Protein 6JNY (pdb70)

Sequence (280 aa):
NLTKEQHEWLNGWLELWGAWVYSGRLEKRMSSVIAKFMESRPMCNDDDGMLISQVVDSVMYIDKKAFGILLSYYAHGSSKHAIASYYHRVARPRKMLCRGGGRIQKPSLATCRREVDEILNASLFMIYPVLDSAFKNRKRVENLTKEQHEWLNGWLELWGAWVYSGRLEKRMSSVIAKFMESRPMCNDDDGMLISQVVDSVMYIDKKAFGILLSYYAHGSSKHAIASYYHRVARPRKMGGRIQKPSLATCRREVDEILNASLFMIYPVLDSAFKNRKRVE

Organism: NCBI:txid1225789

B-factor: mean 23.84, std 7.37, range [11.06, 55.27]

Radius of gyration: 23.24 Å; Cα contacts (8 Å, |Δi|>4): 296; chains: 2; bounding box: 53×50×71 Å

Nearest PDB structures (foldseek):
  6jny-assembly1_A  TM=1.007E+00  e=2.893E-22  Enterobacteria phage SfI
  6p1b-assembly2_B  TM=9.980E-01  e=3.147E-21  Escherichia phage 21
  6jny-assembly2_B  TM=1.004E+00  e=2.146E-20  Enterobacteria phage SfI
  6p1a-assembly2_C  TM=9.805E-01  e=5.459E-20  Escherichia phage 21
  6jnx-assembly1_Q  TM=9.569E-01  e=1.611E-16  Enterobacteria phage SfI

InterPro domains:
  IPR010534 Bacteriophage 933W, GpQ [PF06530] (15-103)

Solvent-accessible surface area: 17164 Å² total; per-residue (Å²): 142,27,78,170,137,55,78,101,88,0,28,28,59,0,94,55,0,0,4,2,1,104,49,47,130,22,103,122,117,50,4,25,26,2,17,142,52,59,46,131,149,107,74,11,92,76,94,17,0,63,24,0,0,104,10,0,34,64,18,0,118,116,60,100,118,6,0,24,14,0,0,28,63,8,0,95,51,25,60,81,116,54,16,0,52,138,24,68,180,78,14,193,79,75,155,68,152,52,247,89,39,54,160,109,100,118,4,60,62,72,36,0,99,126,29,0,65,84,34,9,54,51,2,6,106,67,0,44,72,54,0,31,61,19,30,127,73,70,174,174,92,162,147,34,76,166,137,55,70,109,89,0,34,27,57,0,89,56,0,0,3,2,1,88,63,53,128,18,88,112,210,64,4,92,14,3,12,74,37,53,91,87,149,106,79,12,93,56,93,17,0,76,23,0,0,87,0,0,33,57,18,1,126,114,62,86,113,6,0,27,14,0,1,31,55,7,0,98,49,25,63,88,119,52,11,0,59,88,21,65,130,37,12,185,75,74,186,93,122,68,135,117,76,109,1,58,60,72,32,0,98,122,30,0,68,88,32,9,68,49,1,4,99,70,0,40,72,54,0,34,59,15,35,133,68,64,174,181,98,156

Secondary structure (DSSP, 8-state):
---HHHHHHHHHHHHHHHHHHHTT-S-GGG-HHHHHHHH------HHHHHHHHHHHHHHHTT-HHHHHHHHIIIII---HHHHHHHHHHTPPPEEEEETTEEEEEPPPHHHHHHHHHHHHHHHHHHHHHHHHHHHHHHHHH-/---HHHHHHHHHHHHHHHHHHHTT-S-GGG-HHHHHHHH------HHHHHHHHHHHHHHHTT-HHHHHHHHIIIII---HHHHHHHHHHHPPPEE----EEPPPHHHHHHHHHHHHHHHHHHHHHHHHHHHHHHHHH-

Structure (mmCIF, N/CA/C/O backbone):
data_6JNY
#
_entry.id   6JNY
#
_cell.length_a   32.902
_cell.length_b   77.827
_cell.length_c   68.692
_cell.angle_alpha   90.000
_cell.angle_beta   98.590
_cell.angle_gamma   90.000
#
_symmetry.space_group_name_H-M   'P 1 21 1'
#
loop_
_entity.id
_entity.type
_entity.pdbx_description
1 polymer 'Antiterminator Q protein'
2 water water
#
loop_
_atom_site.group_PDB
_atom_site.id
_atom_site.type_symbol
_atom_site.label_atom_id
_atom_site.label_alt_id
_atom_site.label_comp_id
_atom_site.label_asym_id
_atom_site.label_entity_id
_atom_site.label_seq_id
_atom_site.pdbx_PDB_ins_code
_atom_site.Cartn_x
_atom_site.Cartn_y
_atom_site.Cartn_z
_atom_site.occupancy
_atom_site.B_iso_or_equiv
_atom_site.auth_seq_id
_atom_site.auth_comp_id
_atom_site.auth_asym_id
_atom_site.auth_atom_id
_atom_site.pdbx_PDB_model_num
ATOM 1 N N . ASN A 1 7 ? 3.387 -1.877 42.820 1.00 31.65 7 ASN A N 1
ATOM 2 C CA . ASN A 1 7 ? 4.101 -2.966 42.161 1.00 32.74 7 ASN A CA 1
ATOM 3 C C . ASN A 1 7 ? 3.181 -4.143 41.848 1.00 31.70 7 ASN A C 1
ATOM 4 O O . ASN A 1 7 ? 2.311 -4.500 42.636 1.00 28.67 7 ASN A O 1
ATOM 9 N N . LEU A 1 8 ? 3.367 -4.738 40.677 1.00 27.89 8 LEU A N 1
ATOM 10 C CA . LEU A 1 8 ? 2.646 -5.950 40.344 1.00 24.51 8 LEU A CA 1
ATOM 11 C C . LEU A 1 8 ? 3.237 -7.133 41.100 1.00 24.96 8 LEU A C 1
ATOM 12 O O . LEU A 1 8 ? 4.395 -7.113 41.525 1.00 28.39 8 LEU A O 1
ATOM 17 N N . THR A 1 9 ? 2.432 -8.182 41.245 1.00 24.22 9 THR A N 1
ATOM 18 C CA . THR A 1 9 ? 2.981 -9.424 41.766 1.00 28.54 9 THR A CA 1
ATOM 19 C C . THR A 1 9 ? 3.958 -10.013 40.758 1.00 23.79 9 THR A C 1
ATOM 20 O O . THR A 1 9 ? 3.987 -9.632 39.582 1.00 24.00 9 THR A O 1
ATOM 24 N N . LYS A 1 10 ? 4.767 -10.958 41.228 1.00 24.89 10 LYS A N 1
ATOM 25 C CA . LYS A 1 10 ? 5.774 -11.547 40.351 1.00 25.76 10 LYS A CA 1
ATOM 26 C C . LYS A 1 10 ? 5.111 -12.232 39.161 1.00 26.60 10 LYS A C 1
ATOM 27 O O . LYS A 1 10 ? 5.566 -12.092 38.020 1.00 23.40 10 LYS A O 1
ATOM 33 N N . GLU A 1 11 ? 4.000 -12.929 39.395 1.00 24.72 11 GLU A N 1
ATOM 34 C CA . GLU A 1 11 ? 3.315 -13.625 38.312 1.00 26.08 11 GLU A CA 1
ATOM 35 C C . GLU A 1 11 ? 2.652 -12.646 37.349 1.00 22.89 11 GLU A C 1
ATOM 36 O O . GLU A 1 11 ? 2.684 -12.853 36.126 1.00 22.00 11 GLU A O 1
ATOM 42 N N . GLN A 1 12 ? 2.026 -11.590 37.878 1.00 21.79 12 GLN A N 1
ATOM 43 C CA . GLN A 1 12 ? 1.452 -10.563 37.016 1.00 18.47 12 GLN A CA 1
ATOM 44 C C . GLN A 1 12 ? 2.528 -9.922 36.151 1.00 17.38 12 GLN A C 1
ATOM 45 O O . GLN A 1 12 ? 2.308 -9.668 34.961 1.00 17.24 12 GLN A O 1
ATOM 51 N N . HIS A 1 13 ? 3.696 -9.655 36.730 1.00 17.87 13 HIS A N 1
ATOM 52 C CA . HIS A 1 13 ? 4.793 -9.085 35.956 1.00 18.27 13 HIS A CA 1
ATOM 53 C C . HIS A 1 13 ? 5.247 -10.035 34.859 1.00 19.21 13 HIS A C 1
ATOM 54 O O . HIS A 1 13 ? 5.451 -9.616 33.717 1.00 18.77 13 HIS A O 1
ATOM 61 N N . GLU A 1 14 ? 5.420 -11.321 35.178 1.00 19.10 14 GLU A N 1
ATOM 62 C CA . GLU A 1 14 ? 5.862 -12.261 34.148 1.00 19.31 14 GLU A CA 1
ATOM 63 C C . GLU A 1 14 ? 4.870 -12.308 32.990 1.00 17.63 14 GLU A C 1
ATOM 64 O O . GLU A 1 14 ? 5.264 -12.316 31.816 1.00 19.23 14 GLU A O 1
ATOM 70 N N . TRP A 1 15 ? 3.577 -12.322 33.305 1.00 15.81 15 TRP A N 1
ATOM 71 C CA . TRP A 1 15 ? 2.531 -12.362 32.295 1.00 15.80 15 TRP A CA 1
ATOM 72 C C . TRP A 1 15 ? 2.561 -11.111 31.433 1.00 16.13 15 TRP A C 1
ATOM 73 O O . TRP A 1 15 ? 2.591 -11.191 30.198 1.00 15.54 15 TRP A O 1
ATOM 84 N N . LEU A 1 16 ? 2.566 -9.937 32.068 1.00 15.31 16 LEU A N 1
ATOM 85 C CA . LEU A 1 16 ? 2.502 -8.698 31.300 1.00 14.72 16 LEU A CA 1
ATOM 86 C C . LEU A 1 16 ? 3.790 -8.456 30.529 1.00 15.10 16 LEU A C 1
ATOM 87 O O . LEU A 1 16 ? 3.751 -8.042 29.366 1.00 14.56 16 LEU A O 1
ATOM 92 N N . ASN A 1 17 ? 4.941 -8.698 31.157 1.00 13.96 17 ASN A N 1
ATOM 93 C CA . ASN A 1 17 ? 6.209 -8.535 30.455 1.00 14.54 17 ASN A CA 1
ATOM 94 C C . ASN A 1 17 ? 6.259 -9.423 29.224 1.00 16.39 17 ASN A C 1
ATOM 95 O O . ASN A 1 17 ? 6.756 -9.003 28.169 1.00 14.76 17 ASN A O 1
ATOM 100 N N . GLY A 1 18 ? 5.746 -10.647 29.329 1.00 16.08 18 GLY A N 1
ATOM 101 C CA . GLY A 1 18 ? 5.727 -11.528 28.175 1.00 17.05 18 GLY A CA 1
ATOM 102 C C . GLY A 1 18 ? 4.911 -10.947 27.037 1.00 16.15 18 GLY A C 1
ATOM 103 O O . GLY A 1 18 ? 5.351 -10.929 25.883 1.00 16.58 18 GLY A O 1
ATOM 104 N N . TRP A 1 19 ? 3.707 -10.455 27.346 1.00 14.31 19 TRP A N 1
ATOM 105 C CA . TRP A 1 19 ? 2.867 -9.849 26.313 1.00 14.54 19 TRP A CA 1
ATOM 106 C C . TRP A 1 19 ? 3.531 -8.618 25.719 1.00 14.61 19 TRP A C 1
ATOM 107 O O . TRP A 1 19 ? 3.469 -8.400 24.502 1.00 14.92 19 TRP A O 1
ATOM 118 N N . LEU A 1 20 ? 4.168 -7.797 26.555 1.00 13.62 20 LEU A N 1
ATOM 119 C CA . LEU A 1 20 ? 4.794 -6.584 26.039 1.00 12.38 20 LEU A CA 1
ATOM 120 C C . LEU A 1 20 ? 6.020 -6.889 25.184 1.00 13.69 20 LEU A C 1
ATOM 121 O O . LEU A 1 20 ? 6.313 -6.139 24.252 1.00 14.74 20 LEU A O 1
ATOM 126 N N . GLU A 1 21 ? 6.726 -7.986 25.465 1.00 14.17 21 GLU A N 1
ATOM 127 C CA . GLU A 1 21 ? 7.807 -8.411 24.571 1.00 14.74 21 GLU A CA 1
ATOM 128 C C . GLU A 1 21 ? 7.259 -8.824 23.204 1.00 14.30 21 GLU A C 1
ATOM 129 O O . GLU A 1 21 ? 7.840 -8.470 22.159 1.00 15.83 21 GLU A O 1
ATOM 135 N N . LEU A 1 22 ? 6.168 -9.587 23.180 1.00 13.92 22 LEU A N 1
ATOM 136 C CA . LEU A 1 22 ? 5.569 -9.992 21.911 1.00 15.24 22 LEU A CA 1
ATOM 137 C C . LEU A 1 22 ? 5.041 -8.786 21.158 1.00 17.20 22 LEU A C 1
ATOM 138 O O . LEU A 1 22 ? 5.233 -8.667 19.938 1.00 18.74 22 LEU A O 1
ATOM 143 N N . TRP A 1 23 ? 4.379 -7.874 21.871 1.00 16.20 23 TRP A N 1
ATOM 144 C CA . TRP A 1 23 ? 3.832 -6.673 21.254 1.00 16.33 23 TRP A CA 1
ATOM 145 C C . TRP A 1 23 ? 4.949 -5.768 20.762 1.00 16.70 23 TRP A C 1
ATOM 146 O O . TRP A 1 23 ? 4.854 -5.175 19.677 1.00 16.04 23 TRP A O 1
ATOM 157 N N . GLY A 1 24 ? 6.026 -5.654 21.543 1.00 16.69 24 GLY A N 1
ATOM 158 C CA . GLY A 1 24 ? 7.100 -4.774 21.149 1.00 14.95 24 GLY A CA 1
ATOM 159 C C . GLY A 1 24 ? 7.746 -5.228 19.856 1.00 15.75 24 GLY A C 1
ATOM 160 O O . GLY A 1 24 ? 8.059 -4.411 18.989 1.00 18.59 24 GLY A O 1
ATOM 161 N N . ALA A 1 25 ? 7.910 -6.540 19.692 1.00 16.71 25 ALA A N 1
ATOM 162 C CA . ALA A 1 25 ? 8.486 -7.055 18.450 1.00 17.90 25 ALA A CA 1
ATOM 163 C C . ALA A 1 25 ? 7.533 -6.834 17.281 1.00 18.52 25 ALA A C 1
ATOM 164 O O . ALA A 1 25 ? 7.964 -6.517 16.159 1.00 19.86 25 ALA A O 1
ATOM 166 N N . TRP A 1 26 ? 6.234 -6.976 17.530 1.00 18.10 26 TRP A N 1
AT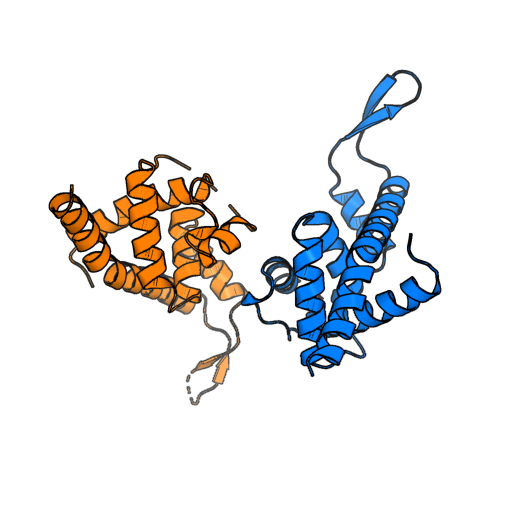OM 167 C CA . TRP A 1 26 ? 5.230 -6.722 16.499 1.00 18.09 26 TRP A CA 1
ATOM 168 C C . TRP A 1 26 ? 5.245 -5.256 16.076 1.00 19.63 26 TRP A C 1
ATOM 169 O O . TRP A 1 26 ? 5.232 -4.942 14.879 1.00 19.80 26 TRP A O 1
ATOM 180 N N . VAL A 1 27 ? 5.289 -4.338 17.046 1.00 17.19 27 VAL A N 1
ATOM 181 C CA . VAL A 1 27 ? 5.385 -2.914 16.724 1.00 17.41 27 VAL A CA 1
ATOM 182 C C . VAL A 1 27 ? 6.654 -2.624 15.930 1.00 19.12 27 VAL A C 1
ATOM 183 O O . VAL A 1 27 ? 6.629 -1.908 14.916 1.00 20.23 27 VAL A O 1
ATOM 187 N N . TYR A 1 28 ? 7.789 -3.163 16.387 1.00 18.40 28 TYR A N 1
ATOM 188 C CA . TYR A 1 28 ? 9.073 -2.859 15.760 1.00 19.59 28 TYR A CA 1
ATOM 189 C C . TYR A 1 28 ? 9.116 -3.332 14.314 1.00 23.39 28 TYR 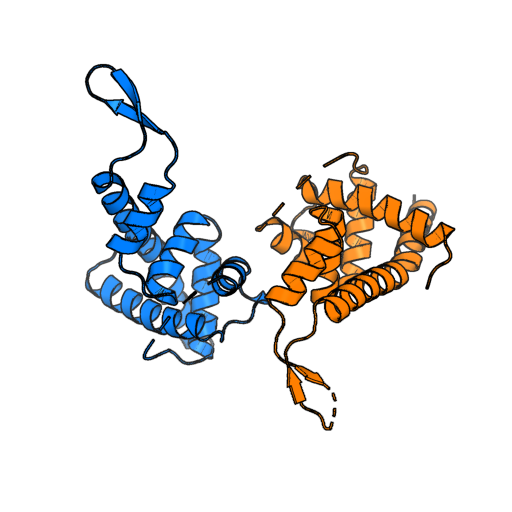A C 1
ATOM 190 O O . TYR A 1 28 ? 9.875 -2.785 13.505 1.00 23.69 28 TYR A O 1
ATOM 199 N N . SER A 1 29 ? 8.324 -4.345 13.982 1.00 18.82 29 SER A N 1
ATOM 200 C CA . SER A 1 29 ? 8.240 -4.837 12.612 1.00 20.22 29 SER A CA 1
ATOM 201 C C . SER A 1 29 ? 7.410 -3.936 11.715 1.00 26.49 29 SER A C 1
ATOM 202 O O . SER A 1 29 ? 7.328 -4.201 10.506 1.00 25.41 29 SER A O 1
ATOM 205 N N . GLY A 1 30 ? 6.792 -2.896 12.265 1.00 23.13 30 GLY A N 1
ATOM 206 C CA . GLY A 1 30 ? 6.072 -1.914 11.485 1.00 22.51 30 GLY A CA 1
ATOM 207 C C . GLY A 1 30 ? 4.617 -2.220 11.241 1.00 23.19 30 GLY A C 1
ATOM 208 O O . GLY A 1 30 ? 3.995 -1.559 10.399 1.00 24.70 30 GLY A O 1
ATOM 209 N N . ARG A 1 31 ? 4.036 -3.171 11.969 1.00 21.79 31 ARG A N 1
ATOM 210 C CA . ARG A 1 31 ? 2.683 -3.626 11.670 1.00 22.22 31 ARG A CA 1
ATOM 211 C C . ARG A 1 31 ? 1.573 -2.759 12.264 1.00 26.36 31 ARG A C 1
ATOM 212 O O . ARG A 1 31 ? 0.402 -2.988 11.938 1.00 26.27 31 ARG A O 1
ATOM 220 N N . LEU A 1 32 ? 1.885 -1.775 13.110 1.00 22.55 32 LEU A N 1
ATOM 221 C CA . LEU A 1 32 ? 0.844 -0.919 13.672 1.00 24.29 32 LEU A CA 1
ATOM 222 C C . LEU A 1 32 ? 0.558 0.245 12.730 1.00 23.34 32 LEU A C 1
ATOM 223 O O . LEU A 1 32 ? 1.476 0.963 12.325 1.00 27.67 32 LEU A O 1
ATOM 228 N N . GLU A 1 33 ? -0.719 0.429 12.400 1.00 28.04 33 GLU A N 1
ATOM 229 C CA . GLU A 1 33 ? -1.120 1.550 11.559 1.00 33.83 33 GLU A CA 1
ATOM 230 C C . GLU A 1 33 ? -0.829 2.875 12.255 1.00 32.36 33 GLU A C 1
ATOM 231 O O . GLU A 1 33 ? -0.974 3.003 13.475 1.00 26.79 33 GLU A O 1
ATOM 237 N N . LYS A 1 34 ? -0.399 3.865 11.468 1.00 34.58 34 LYS A N 1
ATOM 238 C CA . LYS A 1 34 ? -0.027 5.157 12.036 1.00 32.00 34 LYS A CA 1
ATOM 239 C C . LYS A 1 34 ? -1.189 5.795 12.789 1.00 31.60 34 LYS A C 1
ATOM 240 O O . LYS A 1 34 ? -0.995 6.399 13.852 1.00 30.60 34 LYS A O 1
ATOM 246 N N . ARG A 1 35 ? -2.410 5.653 12.267 1.00 34.07 35 ARG A N 1
ATOM 247 C CA . ARG A 1 35 ? -3.572 6.294 12.871 1.00 34.37 35 ARG A CA 1
ATOM 248 C C . ARG A 1 35 ? -3.858 5.789 14.280 1.00 32.70 35 ARG A C 1
ATOM 249 O O . ARG A 1 35 ? -4.546 6.474 15.045 1.00 31.82 35 ARG A O 1
ATOM 257 N N . MET A 1 36 ? -3.338 4.616 14.645 1.00 33.19 36 MET A N 1
ATOM 258 C CA . MET A 1 36 ? -3.684 4.000 15.919 1.00 29.35 36 MET A CA 1
ATOM 259 C C . MET A 1 36 ? -2.924 4.598 17.094 1.00 28.22 36 MET A C 1
ATOM 260 O O . MET A 1 36 ? -3.331 4.396 18.245 1.00 30.63 36 MET A O 1
ATOM 265 N N . SER A 1 37 ? -1.846 5.332 16.826 1.00 25.87 37 SER A N 1
ATOM 266 C CA . SER A 1 37 ? -1.041 5.949 17.871 1.00 26.04 37 SER A CA 1
ATOM 267 C C . SER A 1 37 ? 0.023 6.847 17.253 1.00 26.08 37 SER A C 1
ATOM 268 O O . SER A 1 37 ? 0.974 6.360 16.634 1.00 23.87 37 SER A O 1
ATOM 271 N N . SER A 1 38 ? -0.126 8.165 17.414 1.00 24.51 38 SER A N 1
ATOM 272 C CA . SER A 1 38 ? 0.885 9.077 16.897 1.00 29.01 38 SER A CA 1
ATOM 273 C C . SER A 1 38 ? 2.217 8.919 17.620 1.00 25.78 38 SER A C 1
ATOM 274 O O . SER A 1 38 ? 3.275 9.068 16.998 1.00 26.70 38 SER A O 1
ATOM 277 N N . VAL A 1 39 ? 2.196 8.613 18.920 1.00 25.75 39 VAL A N 1
ATOM 278 C CA . VAL A 1 39 ? 3.450 8.437 19.651 1.00 22.16 39 VAL A CA 1
ATOM 279 C C . VAL A 1 39 ? 4.225 7.250 19.095 1.00 21.46 39 VAL A C 1
ATOM 280 O O . VAL A 1 39 ? 5.428 7.343 18.821 1.00 23.10 39 VAL A O 1
ATOM 284 N N . ILE A 1 40 ? 3.547 6.113 18.919 1.00 20.56 40 ILE A N 1
ATOM 285 C CA . ILE A 1 40 ? 4.227 4.937 18.377 1.00 20.69 40 ILE A CA 1
ATOM 286 C C . ILE A 1 40 ? 4.703 5.196 16.954 1.00 23.11 40 ILE A C 1
ATOM 287 O O . ILE A 1 40 ? 5.831 4.841 16.592 1.00 22.77 40 ILE A O 1
ATOM 292 N N . ALA A 1 41 ? 3.861 5.833 16.133 1.00 23.26 41 ALA A N 1
ATOM 293 C CA . ALA A 1 41 ? 4.246 6.146 14.757 1.00 24.20 41 ALA A CA 1
ATOM 294 C C . ALA A 1 41 ? 5.471 7.052 14.713 1.00 25.95 41 ALA A C 1
ATOM 295 O O . ALA A 1 41 ? 6.410 6.807 13.945 1.00 26.70 41 ALA A O 1
ATOM 297 N N . LYS A 1 42 ? 5.485 8.106 15.535 1.00 24.95 42 LYS A N 1
ATOM 298 C CA . LYS A 1 42 ? 6.654 8.980 15.597 1.00 28.25 42 LYS A CA 1
ATOM 299 C C . LYS A 1 42 ? 7.884 8.224 16.077 1.00 28.61 42 LYS A C 1
ATOM 300 O O . LYS A 1 42 ? 8.992 8.440 15.571 1.00 28.52 42 LYS A O 1
ATOM 306 N N . PHE A 1 43 ? 7.713 7.343 17.068 1.00 24.40 43 PHE A N 1
ATOM 307 C CA . PHE A 1 43 ? 8.843 6.560 17.552 1.00 23.72 43 PHE A CA 1
ATOM 308 C C . PHE A 1 43 ? 9.421 5.701 16.438 1.00 24.43 43 PHE A C 1
ATOM 309 O O . PHE A 1 43 ? 10.645 5.622 16.268 1.00 24.46 43 PHE A O 1
ATOM 317 N N . MET A 1 44 ? 8.553 5.064 15.658 1.00 23.91 44 MET A N 1
ATOM 318 C CA . MET A 1 44 ? 8.999 4.149 14.616 1.00 25.90 44 MET A CA 1
ATOM 319 C C . MET A 1 44 ? 9.580 4.868 13.411 1.00 29.36 44 MET A C 1
ATOM 320 O O . MET A 1 44 ? 10.284 4.238 12.615 1.00 32.89 44 MET A O 1
ATOM 325 N N . GLU A 1 45 ? 9.297 6.160 13.251 1.00 28.75 45 GLU A N 1
ATOM 326 C CA . GLU A 1 45 ? 9.914 6.913 12.166 1.00 29.83 45 GLU A CA 1
ATOM 327 C C . GLU A 1 45 ? 11.396 7.150 12.409 1.00 36.79 45 GLU A C 1
ATOM 328 O O . GLU A 1 45 ? 12.155 7.303 11.442 1.00 33.69 45 GLU A O 1
ATOM 334 N N . SER A 1 46 ? 11.825 7.173 13.666 1.00 32.65 46 SER A N 1
ATOM 335 C CA . SER A 1 46 ? 13.239 7.298 13.989 1.00 36.35 46 SER A CA 1
ATOM 336 C C . SER A 1 46 ? 13.858 5.914 14.156 1.00 37.18 46 SER A C 1
ATOM 337 O O . SER A 1 46 ? 15.042 5.787 14.480 1.00 48.03 46 SER A O 1
ATOM 340 N N . ARG A 1 55 ? 12.891 -12.154 16.583 1.00 40.06 55 ARG A N 1
ATOM 341 C CA . ARG A 1 55 ? 12.014 -11.965 17.735 1.00 33.32 55 ARG A CA 1
ATOM 342 C C . ARG A 1 55 ? 10.607 -12.481 17.472 1.00 32.93 55 ARG A C 1
ATOM 343 O O . ARG A 1 55 ? 9.963 -12.096 16.495 1.00 28.51 55 ARG A O 1
ATOM 351 N N . PRO A 1 56 ? 10.121 -13.353 18.349 1.00 27.12 56 PRO A N 1
ATOM 352 C CA . PRO A 1 56 ? 8.739 -13.812 18.221 1.00 30.19 56 PRO A CA 1
ATOM 353 C C . PRO A 1 56 ? 7.800 -12.650 18.486 1.00 24.32 56 PRO A C 1
ATOM 354 O O . PRO A 1 56 ? 8.074 -11.780 19.319 1.00 21.84 56 PRO A O 1
ATOM 358 N N . MET A 1 57 ? 6.700 -12.628 17.744 1.00 25.23 57 MET A N 1
ATOM 359 C CA . MET A 1 57 ? 5.727 -11.556 17.859 1.00 22.20 57 MET A CA 1
ATOM 360 C C . MET A 1 57 ? 4.333 -12.142 17.976 1.00 25.16 57 MET A C 1
ATOM 361 O O . MET A 1 57 ? 4.078 -13.287 17.597 1.00 24.41 57 MET A O 1
ATOM 366 N N . CYS A 1 58 ? 3.428 -11.344 18.534 1.00 20.71 58 CYS A N 1
ATOM 367 C CA . CYS A 1 58 ? 2.040 -11.752 18.613 1.00 23.58 58 CYS A CA 1
ATOM 368 C C . CYS A 1 58 ? 1.399 -11.646 17.234 1.00 20.84 58 CYS A C 1
ATOM 369 O O . CYS A 1 58 ? 2.008 -11.151 16.282 1.00 24.04 58 CYS A O 1
ATOM 372 N N . ASN A 1 59 ? 0.160 -12.123 17.134 1.00 24.31 59 ASN A N 1
ATOM 373 C CA . ASN A 1 59 ? -0.606 -11.975 15.905 1.00 24.96 59 ASN A CA 1
ATOM 374 C C . ASN A 1 59 ? -1.143 -10.548 15.796 1.00 28.14 59 ASN A C 1
ATOM 375 O O . ASN A 1 59 ? -0.990 -9.727 16.708 1.00 24.84 59 ASN A O 1
ATOM 380 N N . ASP A 1 60 ? -1.791 -10.247 14.667 1.00 25.55 60 ASP A N 1
ATOM 381 C CA . ASP A 1 60 ? -2.205 -8.874 14.392 1.00 26.64 60 ASP A CA 1
ATOM 382 C C . ASP A 1 60 ? -3.347 -8.437 15.298 1.00 25.72 60 ASP A C 1
ATOM 383 O O . ASP A 1 60 ? -3.389 -7.281 15.731 1.00 26.94 60 ASP A O 1
ATOM 388 N N . ASP A 1 61 ? -4.295 -9.330 15.576 1.00 25.08 61 ASP A N 1
ATOM 389 C CA . ASP A 1 61 ? -5.399 -8.967 16.462 1.00 25.33 61 ASP A CA 1
ATOM 390 C C . ASP A 1 61 ? -4.876 -8.613 17.845 1.00 23.83 61 ASP A C 1
ATOM 391 O O . ASP A 1 61 ? -5.269 -7.598 18.433 1.00 25.22 61 ASP A O 1
ATOM 396 N N . ASP A 1 62 ? -3.983 -9.447 18.380 1.00 23.87 62 ASP A N 1
ATOM 397 C CA . ASP A 1 62 ? -3.395 -9.158 19.683 1.00 21.24 62 ASP A CA 1
ATOM 398 C C . ASP A 1 62 ? -2.523 -7.911 19.629 1.00 21.57 62 ASP A C 1
ATOM 399 O O . ASP A 1 62 ? -2.541 -7.101 20.561 1.00 19.32 62 ASP A O 1
ATOM 404 N N . GLY A 1 63 ? -1.754 -7.737 18.555 1.00 20.80 63 GLY A N 1
ATOM 405 C CA . GLY A 1 63 ? -0.955 -6.532 18.423 1.00 20.18 63 GLY A CA 1
ATOM 406 C C . GLY A 1 63 ? -1.795 -5.271 18.468 1.00 21.73 63 GLY A C 1
ATOM 407 O O . GLY A 1 63 ? -1.435 -4.296 19.135 1.00 18.83 63 GLY A O 1
ATOM 408 N N . MET A 1 64 ? -2.932 -5.276 17.771 1.00 21.52 64 MET A N 1
ATOM 409 C CA . MET A 1 64 ? -3.802 -4.108 17.781 1.00 23.56 64 MET A CA 1
ATOM 410 C C . MET A 1 64 ? -4.445 -3.905 19.146 1.00 19.49 64 MET A C 1
ATOM 411 O O . MET A 1 64 ? -4.533 -2.769 19.631 1.00 20.82 64 MET A O 1
ATOM 416 N N . LEU A 1 65 ? -4.903 -4.985 19.781 1.00 18.67 65 LEU A N 1
ATOM 417 C CA . LEU A 1 65 ? -5.534 -4.856 21.091 1.00 17.62 65 LEU A CA 1
ATOM 418 C C . LEU A 1 65 ? -4.549 -4.288 22.104 1.00 19.30 65 LEU A C 1
ATOM 419 O O . LEU A 1 65 ? -4.877 -3.367 22.863 1.00 19.43 65 LEU A O 1
ATOM 424 N N . ILE A 1 66 ? -3.331 -4.830 22.132 1.00 17.24 66 ILE A N 1
ATOM 425 C CA . ILE A 1 66 ? -2.346 -4.342 23.092 1.00 17.32 66 ILE A CA 1
ATOM 426 C C . ILE A 1 66 ? -1.975 -2.898 22.799 1.00 17.32 66 ILE A C 1
ATOM 427 O O . ILE A 1 66 ? -1.777 -2.098 23.718 1.00 16.37 66 ILE A O 1
ATOM 432 N N . SER A 1 67 ? -1.841 -2.548 21.518 1.00 16.47 67 SER A N 1
ATOM 433 C CA . SER A 1 67 ? -1.466 -1.184 21.160 1.00 17.06 67 SER A CA 1
ATOM 434 C C . SER A 1 67 ? -2.522 -0.189 21.618 1.00 16.53 67 SER A C 1
ATOM 435 O O . SER A 1 67 ? -2.189 0.906 22.093 1.00 17.42 67 SER A O 1
ATOM 438 N N . GLN A 1 68 ? -3.798 -0.537 21.437 1.00 17.36 68 GLN A N 1
ATOM 439 C CA . GLN A 1 68 ? -4.882 0.325 21.892 1.00 18.74 68 GLN A CA 1
ATOM 440 C C . GLN A 1 68 ? -4.849 0.472 23.404 1.00 19.37 68 GLN A C 1
ATOM 441 O O . GLN A 1 68 ? -5.060 1.570 23.935 1.00 19.45 68 GLN A O 1
ATOM 447 N N . VAL A 1 69 ? -4.567 -0.620 24.119 1.00 16.20 69 VAL A N 1
ATOM 448 C CA . VAL A 1 69 ? -4.437 -0.542 25.572 1.00 16.42 69 VAL A CA 1
ATOM 449 C C . VAL A 1 69 ? -3.285 0.374 25.953 1.00 16.73 69 VAL A C 1
ATOM 450 O O . VAL A 1 69 ? -3.433 1.283 26.780 1.00 16.97 69 VAL A O 1
ATOM 454 N N . VAL A 1 70 ? -2.108 0.140 25.371 1.00 15.31 70 VAL A N 1
ATOM 455 C CA . VAL A 1 70 ? -0.934 0.902 25.774 1.00 16.13 70 VAL A CA 1
ATOM 456 C C . VAL A 1 70 ? -1.108 2.379 25.456 1.00 16.95 70 VAL A C 1
ATOM 457 O O . VAL A 1 70 ? -0.791 3.246 26.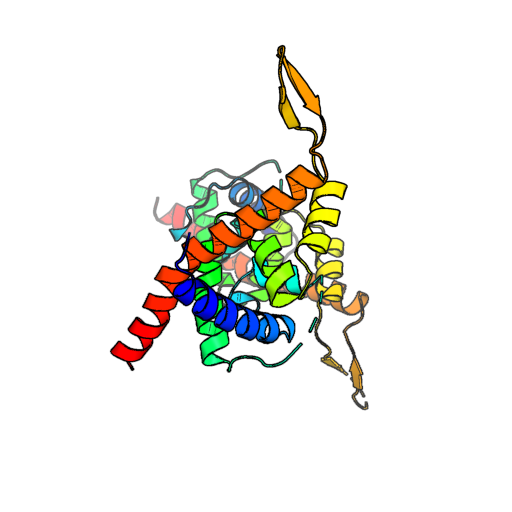278 1.00 16.66 70 VAL A O 1
ATOM 461 N N . ASP A 1 71 ? -1.615 2.698 24.266 1.00 18.44 71 ASP A N 1
ATOM 462 C CA . ASP A 1 71 ? -1.776 4.104 23.920 1.00 21.34 71 ASP A CA 1
ATOM 463 C C . ASP A 1 71 ? -2.769 4.784 24.847 1.00 18.72 71 ASP A C 1
ATOM 464 O O . ASP A 1 71 ? -2.555 5.930 25.264 1.00 20.91 71 ASP A O 1
ATOM 469 N N . SER A 1 72 ? -3.857 4.090 25.183 1.00 17.74 72 SER A N 1
ATOM 470 C CA . SER A 1 72 ? -4.904 4.677 26.011 1.00 19.42 72 SER A CA 1
ATOM 471 C C . SER A 1 72 ? -4.460 4.877 27.454 1.00 19.33 72 SER A C 1
ATOM 472 O O . SER A 1 72 ? -5.097 5.639 28.193 1.00 21.85 72 SER A O 1
ATOM 475 N N . VAL A 1 73 ? -3.411 4.187 27.883 1.00 18.40 73 VAL A N 1
ATOM 476 C CA . VAL A 1 73 ? -2.873 4.332 29.224 1.00 16.53 73 VAL A CA 1
ATOM 477 C C . VAL A 1 73 ? -1.702 5.308 29.253 1.00 18.77 73 VAL A C 1
ATOM 478 O O . VAL A 1 73 ? -1.612 6.144 30.152 1.00 20.59 73 VAL A O 1
ATOM 482 N N . MET A 1 74 ? -0.794 5.206 28.281 1.00 17.16 74 MET A N 1
ATOM 483 C CA . MET A 1 74 ? 0.488 5.891 28.326 1.00 17.40 74 MET A CA 1
ATOM 484 C C . MET A 1 74 ? 0.498 7.250 27.646 1.00 19.47 74 MET A C 1
ATOM 485 O O . MET A 1 74 ? 1.515 7.952 27.729 1.00 19.93 74 MET A O 1
ATOM 490 N N . TYR A 1 75 ? -0.582 7.636 26.953 1.00 20.12 75 TYR A N 1
ATOM 491 C CA . TYR A 1 75 ? -0.571 8.926 26.272 1.00 21.76 75 TYR A CA 1
ATOM 492 C C . TYR A 1 75 ? -0.368 10.074 27.248 1.00 21.71 75 TYR A C 1
ATOM 493 O O . TYR A 1 75 ? 0.079 11.147 26.839 1.00 23.81 75 TYR A O 1
ATOM 502 N N . ILE A 1 76 ? -0.694 9.866 28.525 1.00 19.76 76 ILE A N 1
ATOM 503 C CA . ILE A 1 76 ? -0.607 10.933 29.519 1.00 24.25 76 ILE A CA 1
ATOM 504 C C . ILE A 1 76 ? 0.839 11.333 29.792 1.00 24.23 76 ILE A C 1
ATOM 505 O O . ILE A 1 76 ? 1.107 12.471 30.194 1.00 27.94 76 ILE A O 1
ATOM 510 N N . ASP A 1 77 ? 1.791 10.422 29.588 1.00 24.57 77 ASP A N 1
ATOM 511 C CA . ASP A 1 77 ? 3.180 10.632 29.996 1.00 24.44 77 ASP A CA 1
ATOM 512 C C . ASP A 1 77 ? 4.059 10.244 28.814 1.00 23.22 77 ASP A C 1
ATOM 513 O O . ASP A 1 77 ? 4.471 9.086 28.697 1.00 22.01 77 ASP A O 1
ATOM 518 N N . LYS A 1 78 ? 4.341 11.214 27.943 1.00 25.70 78 LYS A N 1
ATOM 519 C CA . LYS A 1 78 ? 5.091 10.916 26.728 1.00 25.13 78 LYS A CA 1
ATOM 520 C C . LYS A 1 78 ? 6.493 10.410 27.033 1.00 23.63 78 LYS A C 1
ATOM 521 O O . LYS A 1 78 ? 7.008 9.560 26.300 1.00 24.63 78 LYS A O 1
ATOM 527 N N . LYS A 1 79 ? 7.119 10.923 28.099 1.00 26.05 79 LYS A N 1
ATOM 528 C CA . LYS A 1 79 ? 8.449 10.460 28.483 1.00 27.14 79 LYS A CA 1
ATOM 529 C C . LYS A 1 79 ? 8.429 8.975 28.814 1.00 21.83 79 LYS A C 1
ATOM 530 O O . LYS A 1 79 ? 9.244 8.199 28.300 1.00 23.88 79 LYS A O 1
ATOM 536 N N . ALA A 1 80 ? 7.486 8.560 29.662 1.00 20.32 80 ALA A N 1
ATOM 537 C CA . ALA A 1 80 ? 7.370 7.153 30.021 1.00 19.95 80 ALA A CA 1
ATOM 538 C C . ALA A 1 80 ? 6.996 6.304 28.817 1.00 18.20 80 ALA A C 1
ATOM 539 O O . ALA A 1 80 ? 7.499 5.185 28.657 1.00 16.55 80 ALA A O 1
ATOM 541 N N . PHE A 1 81 ? 6.101 6.814 27.963 1.00 19.14 81 PHE A N 1
ATOM 542 C CA . PHE A 1 81 ? 5.735 6.099 26.745 1.00 17.75 81 PHE A CA 1
ATOM 543 C C . PHE A 1 81 ? 6.975 5.815 25.900 1.00 17.79 81 PHE A C 1
ATOM 544 O O . PHE A 1 81 ? 7.178 4.684 25.445 1.00 17.00 81 PHE A O 1
ATOM 552 N N . GLY A 1 82 ? 7.836 6.816 25.731 1.00 19.73 82 GLY A N 1
ATOM 553 C CA . GLY A 1 82 ? 9.044 6.609 24.947 1.00 19.83 82 GLY A CA 1
ATOM 554 C C . GLY A 1 82 ? 9.976 5.585 25.566 1.00 18.41 82 GLY A C 1
ATOM 555 O O . GLY A 1 82 ? 10.565 4.758 24.861 1.00 19.42 82 GLY A O 1
ATOM 556 N N . ILE A 1 83 ? 10.108 5.614 26.896 1.00 18.19 83 ILE A N 1
ATOM 557 C CA . ILE A 1 83 ? 10.967 4.648 27.572 1.00 17.63 83 ILE A CA 1
ATOM 558 C C . ILE A 1 83 ? 10.416 3.239 27.414 1.00 18.18 83 ILE A C 1
ATOM 559 O O . ILE A 1 83 ? 11.167 2.283 27.185 1.00 16.65 83 ILE A O 1
ATOM 564 N N . LEU A 1 84 ? 9.093 3.085 27.542 1.00 16.14 84 LEU A N 1
ATOM 565 C CA . LEU A 1 84 ? 8.469 1.795 27.303 1.00 15.17 84 LEU A CA 1
ATOM 566 C C . LEU A 1 84 ? 8.759 1.285 25.898 1.00 16.51 84 LEU A C 1
ATOM 567 O O . LEU A 1 84 ? 9.058 0.099 25.714 1.00 15.96 84 LEU A O 1
ATOM 572 N N . LEU A 1 85 ? 8.665 2.169 24.892 1.00 17.38 85 LEU A N 1
ATOM 573 C CA . LEU A 1 85 ? 8.924 1.760 23.511 1.00 16.20 85 LEU A CA 1
ATOM 574 C C . LEU A 1 85 ? 10.397 1.421 23.281 1.00 16.30 85 LEU A C 1
ATOM 575 O O . LEU A 1 85 ? 10.702 0.433 22.608 1.00 17.32 85 LEU A O 1
ATOM 580 N N . SER A 1 86 ? 11.311 2.196 23.870 1.00 17.93 86 SER A N 1
ATOM 581 C CA . SER A 1 86 ? 12.735 1.860 23.780 1.00 16.52 86 SER A CA 1
ATOM 582 C C . SER A 1 86 ? 12.996 0.457 24.312 1.00 17.63 86 SER A C 1
ATOM 583 O O . SER A 1 86 ? 13.659 -0.355 23.661 1.00 19.87 86 SER A O 1
ATOM 586 N N . TYR A 1 87 ? 12.428 0.131 25.475 1.00 15.57 87 TYR A N 1
ATOM 587 C CA . TYR A 1 87 ? 12.705 -1.161 26.093 1.00 14.43 87 TYR A CA 1
ATOM 588 C C . TYR A 1 87 ? 12.036 -2.302 25.334 1.00 16.42 87 TYR A C 1
ATOM 589 O O . TYR A 1 87 ? 12.669 -3.322 25.043 1.00 18.41 87 TYR A O 1
ATOM 598 N N . TYR A 1 88 ? 10.737 -2.171 25.037 1.00 13.64 88 TYR A N 1
ATOM 599 C CA . TYR A 1 88 ? 10.017 -3.301 24.459 1.00 13.35 88 TYR A CA 1
ATOM 600 C C . TYR A 1 88 ? 10.067 -3.345 22.938 1.00 17.52 88 TYR A C 1
ATOM 601 O O . TYR A 1 88 ? 10.203 -4.431 22.378 1.00 17.19 88 TYR A O 1
ATOM 610 N N . ALA A 1 89 ? 9.919 -2.205 22.264 1.00 16.57 89 ALA A N 1
ATOM 611 C CA . ALA A 1 89 ? 9.918 -2.218 20.804 1.00 18.43 89 ALA A CA 1
ATOM 612 C C . ALA A 1 89 ? 11.339 -2.302 20.256 1.00 18.23 89 ALA A C 1
ATOM 613 O O . ALA A 1 89 ? 11.685 -3.258 19.554 1.00 20.50 89 ALA A O 1
ATOM 615 N N . HIS A 1 90 ? 12.191 -1.339 20.616 1.00 20.13 90 HIS A N 1
ATOM 616 C CA . HIS A 1 90 ? 13.560 -1.380 20.110 1.00 20.75 90 HIS A CA 1
ATOM 617 C C . HIS A 1 90 ? 14.409 -2.436 20.798 1.00 22.43 90 HIS A C 1
ATOM 618 O O . HIS A 1 90 ? 15.406 -2.878 20.217 1.00 26.35 90 HIS A O 1
ATOM 625 N N . GLY A 1 91 ? 14.056 -2.850 22.013 1.00 18.22 91 GLY A N 1
ATOM 626 C CA . GLY A 1 91 ? 14.836 -3.876 22.672 1.00 17.42 91 GLY A CA 1
ATOM 627 C C . GLY A 1 91 ? 16.089 -3.372 23.348 1.00 19.34 91 GLY A C 1
ATOM 628 O O . GLY A 1 91 ? 17.042 -4.140 23.525 1.00 19.05 91 GLY A O 1
ATOM 629 N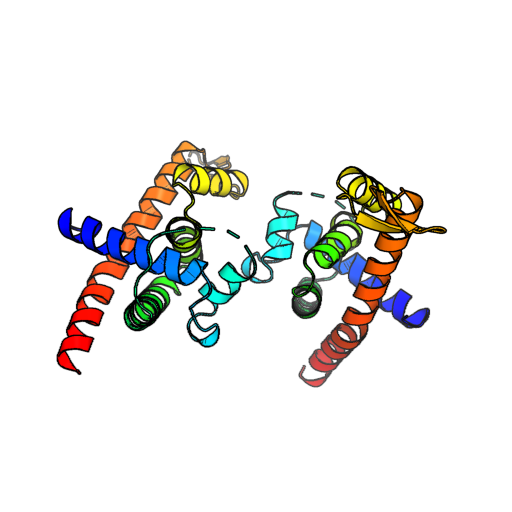 N . SER A 1 92 ? 16.121 -2.099 23.725 1.00 17.83 92 SER A N 1
ATOM 630 C CA . SER A 1 92 ? 17.264 -1.540 24.430 1.00 17.73 92 SER A CA 1
ATOM 631 C C . SER A 1 92 ? 17.251 -1.974 25.890 1.00 17.12 92 SER A C 1
ATOM 632 O O . SER A 1 92 ? 16.192 -2.091 26.514 1.00 18.38 92 SER A O 1
ATOM 635 N N . SER A 1 93 ? 18.441 -2.178 26.452 1.00 18.13 93 SER A N 1
ATOM 636 C CA . SER A 1 93 ? 18.551 -2.527 27.855 1.00 17.01 93 SER A CA 1
ATOM 637 C C . SER A 1 93 ? 18.230 -1.316 28.729 1.00 16.79 93 SER A C 1
ATOM 638 O O . SER A 1 93 ? 18.276 -0.165 28.286 1.00 17.37 93 SER A O 1
ATOM 641 N N . LYS A 1 94 ? 17.898 -1.593 29.988 1.00 17.54 94 LYS A N 1
ATOM 642 C CA . LYS A 1 94 ? 17.645 -0.504 30.926 1.00 17.68 94 LYS A CA 1
ATOM 643 C C . LYS A 1 94 ? 18.875 0.369 31.083 1.00 19.71 94 LYS A C 1
ATOM 644 O O . LYS A 1 94 ? 18.766 1.596 31.188 1.00 19.62 94 LYS A O 1
ATOM 650 N N . HIS A 1 95 ? 20.061 -0.244 31.064 1.00 18.86 95 HIS A N 1
ATOM 651 C CA . HIS A 1 95 ? 21.284 0.538 31.186 1.00 19.96 95 HIS A CA 1
ATOM 652 C C . HIS A 1 95 ? 21.479 1.449 29.981 1.00 19.96 95 HIS A C 1
ATOM 653 O O . HIS A 1 95 ? 21.926 2.593 30.125 1.00 20.17 95 HIS A O 1
ATOM 660 N N . ALA A 1 96 ? 21.151 0.963 28.776 1.00 17.80 96 ALA A N 1
ATOM 661 C CA . ALA A 1 96 ? 21.303 1.788 27.584 1.00 18.24 96 ALA A CA 1
ATOM 662 C C . ALA A 1 96 ? 20.324 2.951 27.587 1.00 20.03 96 ALA A C 1
ATOM 663 O O . ALA A 1 96 ? 20.675 4.071 27.201 1.00 22.50 96 ALA A O 1
ATOM 665 N N . ILE A 1 97 ? 19.086 2.709 28.031 1.00 18.40 97 ILE A N 1
ATOM 666 C CA . ILE A 1 97 ? 18.117 3.795 28.138 1.00 17.89 97 ILE A CA 1
ATOM 667 C C . ILE A 1 97 ? 18.571 4.817 29.172 1.00 18.68 97 ILE A C 1
ATOM 668 O O . ILE A 1 97 ? 18.492 6.031 28.942 1.00 19.59 97 ILE A O 1
ATOM 673 N N . ALA A 1 98 ? 19.080 4.343 30.308 1.00 18.01 98 ALA A N 1
ATOM 674 C CA . ALA A 1 98 ? 19.520 5.260 31.353 1.00 16.94 98 ALA A CA 1
ATOM 675 C C . ALA A 1 98 ? 20.729 6.077 30.919 1.00 20.64 98 ALA A C 1
ATOM 676 O O . ALA A 1 98 ? 20.846 7.249 31.292 1.00 19.84 98 ALA A O 1
ATOM 678 N N . SER A 1 99 ? 21.627 5.487 30.131 1.00 20.02 99 SER A N 1
ATOM 679 C CA . SER A 1 99 ? 22.788 6.234 29.657 1.00 21.81 99 SER A CA 1
ATOM 680 C C . SER A 1 99 ? 22.368 7.441 28.834 1.00 22.74 99 SER A C 1
ATOM 681 O O . SER A 1 99 ? 22.925 8.535 28.995 1.00 22.89 99 SER A O 1
ATOM 684 N N . TYR A 1 100 ? 21.391 7.267 27.944 1.00 19.04 100 TYR A N 1
ATOM 685 C CA . TYR A 1 100 ? 20.922 8.389 27.138 1.00 19.88 100 TYR A CA 1
ATOM 686 C C . TYR A 1 100 ? 20.124 9.377 27.978 1.00 22.56 100 TYR A C 1
ATOM 687 O O . TYR A 1 100 ? 20.243 10.592 27.790 1.00 23.92 100 TYR A O 1
ATOM 696 N N . TYR A 1 101 ? 19.277 8.860 28.875 1.00 21.33 101 TYR A N 1
ATOM 697 C CA . TYR A 1 101 ? 18.521 9.682 29.817 1.00 20.98 101 TYR A CA 1
ATOM 698 C C . TYR A 1 101 ? 19.462 10.570 30.621 1.00 22.50 101 TYR A C 1
ATOM 699 O O . TYR A 1 101 ? 19.214 11.769 30.790 1.00 23.31 101 TYR A O 1
ATOM 708 N N . HIS A 1 102 ? 20.560 9.993 31.105 1.00 20.38 102 HIS A N 1
ATOM 709 C CA . HIS A 1 102 ? 21.577 10.756 31.825 1.00 20.37 102 HIS A CA 1
ATOM 710 C C . HIS A 1 102 ? 22.274 11.768 30.922 1.00 24.80 102 HIS A C 1
ATOM 711 O O . HIS A 1 102 ? 22.516 12.910 31.330 1.00 23.00 102 HIS A O 1
ATOM 718 N N . ARG A 1 103 ? 22.615 11.360 29.695 1.00 24.53 103 ARG A N 1
ATOM 719 C CA . ARG A 1 103 ? 23.332 12.233 28.768 1.00 24.93 103 ARG A CA 1
ATOM 720 C C . ARG A 1 103 ? 22.567 13.525 28.484 1.00 26.96 103 ARG A C 1
ATOM 721 O O . ARG A 1 103 ? 23.174 14.597 28.363 1.00 30.65 103 ARG A O 1
ATOM 729 N N . VAL A 1 104 ? 21.238 13.454 28.368 1.00 24.76 104 VAL A N 1
ATOM 730 C CA . VAL A 1 104 ? 20.447 14.619 27.977 1.00 25.35 104 VAL A CA 1
ATOM 731 C C . VAL A 1 104 ? 19.730 15.267 29.160 1.00 26.49 104 VAL A C 1
ATOM 732 O O . VAL A 1 104 ? 18.907 16.167 28.960 1.00 30.89 104 VAL A O 1
ATOM 736 N N . ALA A 1 105 ? 20.033 14.846 30.383 1.00 25.58 105 ALA A N 1
ATOM 737 C CA . ALA A 1 105 ? 19.276 15.302 31.543 1.00 27.11 105 ALA A CA 1
ATOM 738 C C . ALA A 1 105 ? 19.482 16.794 31.786 1.00 28.65 105 ALA A C 1
ATOM 739 O O . ALA A 1 105 ? 20.572 17.330 31.578 1.00 31.39 105 ALA A O 1
ATOM 741 N N . ARG A 1 106 ? 18.416 17.462 32.242 1.00 29.00 106 ARG A N 1
ATOM 742 C CA . ARG A 1 106 ? 18.414 18.883 32.553 1.00 30.77 106 ARG A CA 1
ATOM 743 C C . ARG A 1 106 ? 18.912 19.123 33.974 1.00 28.07 106 ARG A C 1
ATOM 744 O O . ARG A 1 106 ? 18.863 18.225 34.824 1.00 27.57 106 ARG A O 1
ATOM 752 N N . PRO A 1 107 ? 19.408 20.327 34.265 1.00 31.33 107 PRO A N 1
ATOM 753 C CA . PRO A 1 107 ? 19.750 20.658 35.653 1.00 30.98 107 PRO A CA 1
ATOM 754 C C . PRO A 1 107 ? 18.503 20.592 36.517 1.00 26.21 107 PRO A C 1
ATOM 755 O O . PRO A 1 107 ? 17.416 20.991 36.094 1.00 31.42 107 PRO A O 1
ATOM 759 N N . ARG A 1 108 ? 18.662 20.076 37.734 1.00 26.19 108 ARG A N 1
ATOM 760 C CA . ARG A 1 108 ? 17.547 19.924 38.658 1.00 24.66 108 ARG A CA 1
ATOM 761 C C . ARG A 1 108 ? 17.860 20.641 39.958 1.00 26.59 108 ARG A C 1
ATOM 762 O O . ARG A 1 108 ? 19.025 20.795 40.334 1.00 24.39 108 ARG A O 1
ATOM 770 N N . LYS A 1 109 ? 16.802 21.040 40.657 1.00 25.12 109 LYS A N 1
ATOM 771 C CA . LYS A 1 109 ? 16.918 21.505 42.032 1.00 25.77 109 LYS A CA 1
ATOM 772 C C . LYS A 1 109 ? 17.008 20.277 42.927 1.00 30.35 109 LYS A C 1
ATOM 773 O O . LYS A 1 109 ? 16.040 19.519 43.049 1.00 37.41 109 LYS A O 1
ATOM 779 N N . MET A 1 110 ? 18.170 20.055 43.534 1.00 28.01 110 MET A N 1
ATOM 780 C CA . MET A 1 110 ? 18.394 18.894 44.385 1.00 30.19 110 MET A CA 1
ATOM 781 C C . MET A 1 110 ? 18.472 19.324 45.844 1.00 34.17 110 MET A C 1
ATOM 782 O O . MET A 1 110 ? 19.222 20.242 46.191 1.00 30.05 110 MET A O 1
ATOM 787 N N . LEU A 1 111 ? 17.689 18.664 46.691 1.00 34.45 111 LEU A N 1
ATOM 788 C CA . LEU A 1 111 ? 17.618 19.006 48.109 1.00 34.22 111 LEU A CA 1
ATOM 789 C C . LEU A 1 111 ? 18.670 18.175 48.827 1.00 35.71 111 LEU A C 1
ATOM 790 O O . LEU A 1 111 ? 18.417 17.052 49.265 1.00 42.78 111 LEU A O 1
ATOM 795 N N . CYS A 1 112 ? 19.870 18.734 48.947 1.00 34.49 112 CYS A N 1
ATOM 796 C CA . CYS A 1 112 ? 20.982 18.042 49.573 1.00 37.21 112 CYS A CA 1
ATOM 797 C C . CYS A 1 112 ? 21.062 18.398 51.056 1.00 37.19 112 CYS A C 1
ATOM 798 O O . CYS A 1 112 ? 20.296 19.216 51.573 1.00 35.18 112 CYS A O 1
ATOM 801 N N . ARG A 1 113 ? 22.006 17.767 51.751 1.00 36.83 113 ARG A N 1
ATOM 802 C CA . ARG A 1 113 ? 22.240 18.074 53.156 1.00 36.16 113 ARG A CA 1
ATOM 803 C C . ARG A 1 113 ? 22.894 19.445 53.271 1.00 33.26 113 ARG A C 1
ATOM 804 O O . ARG A 1 113 ? 23.945 19.694 52.670 1.00 39.62 113 ARG A O 1
ATOM 812 N N . GLY A 1 114 ? 22.272 20.334 54.042 1.00 34.53 114 GLY A N 1
ATOM 813 C CA . GLY A 1 114 ? 22.772 21.678 54.209 1.00 35.16 114 GLY A CA 1
ATOM 814 C C . GLY A 1 114 ? 22.102 22.723 53.340 1.00 32.03 114 GLY A C 1
ATOM 815 O O . GLY A 1 114 ? 22.258 23.917 53.614 1.00 31.17 114 GLY A O 1
ATOM 816 N N . GLY A 1 115 ? 21.374 22.319 52.315 1.00 28.36 115 GLY A N 1
ATOM 817 C CA . GLY A 1 115 ? 20.642 23.248 51.476 1.00 26.10 115 GLY A CA 1
ATOM 818 C C . GLY A 1 115 ? 20.550 22.748 50.051 1.00 26.75 115 GLY A C 1
ATOM 819 O O . GLY A 1 115 ? 21.280 21.854 49.622 1.00 31.10 115 GLY A O 1
ATOM 820 N N . GLY A 1 116 ? 19.636 23.355 49.297 1.00 26.05 116 GLY A N 1
ATOM 821 C CA . GLY A 1 116 ? 19.444 22.962 47.915 1.00 25.84 116 GLY A CA 1
ATOM 822 C C . GLY A 1 116 ? 20.555 23.461 47.006 1.00 26.35 116 GLY A C 1
ATOM 823 O O . GLY A 1 116 ? 21.211 24.470 47.268 1.00 23.24 116 GLY A O 1
ATOM 824 N N . ARG A 1 117 ? 20.767 22.720 45.920 1.00 24.31 117 ARG A N 1
ATOM 825 C CA . ARG A 1 117 ? 21.752 23.059 44.898 1.00 20.82 117 ARG A CA 1
ATOM 826 C C . ARG A 1 117 ? 21.160 22.702 43.543 1.00 24.83 117 ARG A C 1
ATOM 827 O O . ARG A 1 117 ? 20.219 21.910 43.449 1.00 26.42 117 ARG A O 1
ATOM 835 N N . ILE A 1 118 ? 21.715 23.290 42.483 1.00 19.08 118 ILE A N 1
ATOM 836 C CA . ILE A 1 118 ? 21.337 22.945 41.114 1.00 18.95 118 ILE A CA 1
ATOM 837 C C . ILE A 1 118 ? 22.410 22.034 40.543 1.00 19.97 118 ILE A C 1
ATOM 838 O O . ILE A 1 118 ? 23.595 22.388 40.535 1.00 20.98 118 ILE A O 1
ATOM 843 N N . GLN A 1 119 ? 22.001 20.862 40.060 1.00 21.42 119 GLN A N 1
ATOM 844 C CA . GLN A 1 119 ? 22.948 19.878 39.551 1.00 26.17 119 GLN A CA 1
ATOM 845 C C . GLN A 1 119 ? 22.199 18.913 38.644 1.00 25.26 119 GLN A C 1
ATOM 846 O O . GLN A 1 119 ? 21.022 18.626 38.869 1.00 26.49 119 GLN A O 1
ATOM 852 N N . LYS A 1 120 ? 22.884 18.430 37.608 1.00 24.30 120 LYS A N 1
ATOM 853 C CA . LYS A 1 120 ? 22.309 17.372 36.795 1.00 24.85 120 LYS A CA 1
ATOM 854 C C . LYS A 1 120 ? 22.342 16.051 37.567 1.00 25.56 120 LYS A C 1
ATOM 855 O O . LYS A 1 120 ? 23.227 15.829 38.398 1.00 26.53 120 LYS A O 1
ATOM 861 N N . PRO A 1 121 ? 21.376 15.165 37.331 1.00 25.37 121 PRO A N 1
ATOM 862 C CA . PRO A 1 121 ? 21.320 13.922 38.104 1.00 25.28 121 PRO A CA 1
ATOM 863 C C . PRO A 1 121 ? 22.472 12.985 37.764 1.00 22.72 121 PRO A C 1
ATOM 864 O O . PRO A 1 121 ? 22.976 12.955 36.638 1.00 23.97 121 PRO A O 1
ATOM 868 N N . SER A 1 122 ? 22.884 12.218 38.769 1.00 22.31 122 SER A N 1
ATOM 869 C CA . SER A 1 122 ? 23.925 11.221 38.587 1.00 23.87 122 SER A CA 1
ATOM 870 C C . SER A 1 122 ? 23.422 10.094 37.689 1.00 25.13 122 SER A C 1
ATOM 871 O O . SER A 1 122 ? 22.219 9.953 37.439 1.00 22.80 122 SER A O 1
ATOM 874 N N . LEU A 1 123 ? 24.365 9.291 37.185 1.00 21.93 123 LEU A N 1
ATOM 875 C CA . LEU A 1 123 ? 23.978 8.129 36.393 1.00 21.46 123 LEU A CA 1
ATOM 876 C C . LEU A 1 123 ? 23.226 7.117 37.247 1.00 22.17 123 LEU A C 1
ATOM 877 O O . LEU A 1 123 ? 22.261 6.499 36.785 1.00 23.41 123 LEU A O 1
ATOM 882 N N . ALA A 1 124 ? 23.644 6.938 38.501 1.00 23.65 124 ALA A N 1
ATOM 883 C CA . ALA A 1 124 ? 22.930 6.032 39.394 1.00 23.55 124 ALA A CA 1
ATOM 884 C C . ALA A 1 124 ? 21.486 6.474 39.584 1.00 23.92 124 ALA A C 1
ATOM 885 O O . ALA A 1 124 ? 20.571 5.640 39.620 1.00 24.09 124 ALA A O 1
ATOM 887 N N . THR A 1 125 ? 21.264 7.784 39.711 1.00 22.90 125 THR A N 1
ATOM 888 C CA . THR A 1 125 ? 19.905 8.298 39.848 1.00 21.84 125 THR A CA 1
ATOM 889 C C . THR A 1 125 ? 19.098 8.042 38.586 1.00 21.96 125 THR A C 1
ATOM 890 O O . THR A 1 125 ? 17.935 7.636 38.659 1.00 21.82 125 THR A O 1
ATOM 894 N N . CYS A 1 126 ? 19.698 8.268 37.419 1.00 19.46 126 CYS A N 1
ATOM 895 C CA . CYS A 1 126 ? 18.983 8.051 36.168 1.00 17.89 126 CYS A CA 1
ATOM 896 C C . CYS A 1 126 ? 18.635 6.579 35.976 1.00 20.97 126 CYS A C 1
ATOM 897 O O . CYS A 1 126 ? 17.547 6.254 35.489 1.00 19.97 126 CYS A O 1
ATOM 900 N N . ARG A 1 127 ? 19.534 5.672 36.373 1.00 20.15 127 ARG A N 1
ATOM 901 C CA . ARG A 1 127 ? 19.217 4.248 36.286 1.00 21.36 127 ARG A CA 1
ATOM 902 C C . ARG A 1 127 ? 18.027 3.888 37.166 1.00 21.23 127 ARG A C 1
ATOM 903 O O . ARG A 1 127 ? 17.140 3.132 36.745 1.00 21.34 127 ARG A O 1
ATOM 911 N N . ARG A 1 128 ? 17.994 4.411 38.393 1.00 19.44 128 ARG A N 1
ATOM 912 C CA . ARG A 1 128 ? 16.870 4.140 39.282 1.00 21.29 128 ARG A CA 1
ATOM 913 C C . ARG A 1 128 ? 15.572 4.692 38.707 1.00 21.60 128 ARG A C 1
ATOM 914 O O . ARG A 1 128 ? 14.532 4.021 38.746 1.00 21.00 128 ARG A O 1
ATOM 922 N N . GLU A 1 129 ? 15.615 5.907 38.153 1.00 20.16 129 GLU A N 1
ATOM 923 C CA . GLU A 1 129 ? 14.406 6.508 37.596 1.00 18.79 129 GLU A CA 1
ATOM 924 C C . GLU A 1 129 ? 13.891 5.729 36.394 1.00 18.32 129 GLU A C 1
ATOM 925 O O . GLU A 1 129 ? 12.676 5.573 36.237 1.00 18.36 129 GLU A O 1
ATOM 931 N N . VAL A 1 130 ? 14.781 5.233 35.529 1.00 17.45 130 VAL A N 1
ATOM 932 C CA . VAL A 1 130 ? 14.307 4.445 34.392 1.00 17.50 130 VAL A CA 1
ATOM 933 C C . VAL A 1 130 ? 13.612 3.177 34.873 1.00 19.82 130 VAL A C 1
ATOM 934 O O . VAL A 1 130 ? 12.539 2.809 34.376 1.00 17.98 130 VAL A O 1
ATOM 938 N N . ASP A 1 131 ? 14.211 2.494 35.846 1.00 18.95 131 ASP A N 1
ATOM 939 C CA . ASP A 1 131 ? 13.597 1.304 36.417 1.00 19.43 131 ASP A CA 1
ATOM 940 C C . ASP A 1 131 ? 12.237 1.629 37.017 1.00 19.65 131 ASP A C 1
ATOM 941 O O . ASP A 1 131 ? 11.268 0.879 36.825 1.00 18.76 131 ASP A O 1
ATOM 946 N N . GLU A 1 132 ? 12.138 2.758 37.725 1.00 17.52 132 GLU A N 1
ATOM 947 C CA . GLU A 1 132 ? 10.876 3.131 38.359 1.00 18.82 132 GLU A CA 1
ATOM 948 C C . GLU A 1 132 ? 9.824 3.484 37.318 1.00 17.84 132 GLU A C 1
ATOM 949 O O . GLU A 1 132 ? 8.640 3.159 37.482 1.00 17.63 132 GLU A O 1
ATOM 955 N N . ILE A 1 133 ? 10.228 4.171 36.253 1.00 16.44 133 ILE A N 1
ATOM 956 C CA . ILE A 1 133 ? 9.287 4.530 35.197 1.00 15.15 133 ILE A CA 1
ATOM 957 C C . ILE A 1 133 ? 8.743 3.280 34.512 1.00 16.91 133 ILE A C 1
ATOM 958 O O . ILE A 1 133 ? 7.533 3.162 34.271 1.00 14.80 133 ILE A O 1
ATOM 963 N N . LEU A 1 134 ? 9.613 2.318 34.201 1.00 15.28 134 LEU A N 1
ATOM 964 C CA . LEU A 1 134 ? 9.134 1.083 33.591 1.00 14.08 134 LEU A CA 1
ATOM 965 C C . LEU A 1 134 ? 8.190 0.341 34.530 1.00 17.09 134 LEU A C 1
ATOM 966 O O . LEU A 1 134 ? 7.116 -0.118 34.114 1.00 15.33 134 LEU A O 1
ATOM 971 N N . ASN A 1 135 ? 8.556 0.242 35.807 1.00 15.51 135 ASN A N 1
ATOM 972 C CA . ASN A 1 135 ? 7.706 -0.438 36.774 1.00 18.08 135 ASN A CA 1
ATOM 973 C C . ASN A 1 135 ? 6.359 0.247 36.888 1.00 17.44 135 ASN A C 1
ATOM 974 O O . ASN A 1 135 ? 5.325 -0.418 36.892 1.00 15.68 135 ASN A O 1
ATOM 979 N N . ALA A 1 136 ? 6.354 1.573 36.947 1.00 15.11 136 ALA A N 1
ATOM 980 C CA . ALA A 1 136 ? 5.097 2.296 37.099 1.00 17.59 136 ALA A CA 1
ATOM 981 C C . ALA A 1 136 ? 4.232 2.128 35.860 1.00 15.82 136 ALA A C 1
ATOM 982 O O . ALA A 1 136 ? 3.001 2.019 35.959 1.00 17.05 136 ALA A O 1
ATOM 984 N N . SER A 1 137 ? 4.855 2.101 34.684 1.00 14.19 137 SER A N 1
ATOM 985 C CA . SER A 1 137 ? 4.099 1.900 33.451 1.00 15.10 137 SER A CA 1
ATOM 986 C C . SER A 1 137 ? 3.448 0.525 33.415 1.00 15.56 137 SER A C 1
ATOM 987 O O . SER A 1 137 ? 2.276 0.403 33.047 1.00 15.80 137 SER A O 1
ATOM 990 N N . LEU A 1 138 ? 4.179 -0.527 33.795 1.00 15.89 138 LEU A N 1
ATOM 991 C CA . LEU A 1 138 ? 3.581 -1.858 33.806 1.00 15.09 138 LEU A CA 1
ATOM 992 C C . LEU A 1 138 ? 2.447 -1.941 34.809 1.00 16.05 138 LEU A C 1
ATOM 993 O O . LEU A 1 138 ? 1.433 -2.594 34.554 1.00 15.29 138 LEU A O 1
ATOM 998 N N . PHE A 1 139 ? 2.599 -1.280 35.949 1.00 15.35 139 PHE A N 1
ATOM 999 C CA . PHE A 1 139 ? 1.521 -1.259 36.931 1.00 16.03 139 PHE A CA 1
ATOM 1000 C C . PHE A 1 139 ? 0.253 -0.644 36.351 1.00 16.50 139 PHE A C 1
ATOM 1001 O O . PHE A 1 139 ? -0.858 -1.143 36.600 1.00 17.86 139 PHE A O 1
ATOM 1009 N N . MET A 1 140 ? 0.396 0.448 35.597 1.00 15.43 140 MET A N 1
ATOM 1010 C CA . MET A 1 140 ? -0.756 1.111 34.987 1.00 16.46 140 MET A CA 1
ATOM 1011 C C . MET A 1 140 ? -1.356 0.256 33.880 1.00 17.22 140 MET A C 1
ATOM 1012 O O . MET A 1 140 ? -2.584 0.223 33.697 1.00 18.98 140 MET A O 1
ATOM 1017 N N . ILE A 1 141 ? -0.504 -0.411 33.103 1.00 14.57 141 ILE A N 1
ATOM 1018 C CA . ILE A 1 141 ? -0.983 -1.161 31.952 1.00 14.74 141 ILE A CA 1
ATOM 1019 C C . ILE A 1 141 ? -1.710 -2.437 32.373 1.00 14.75 141 ILE A C 1
ATOM 1020 O O . ILE A 1 141 ? -2.720 -2.810 31.765 1.00 14.86 141 ILE A O 1
ATOM 1025 N N . TYR A 1 142 ? -1.228 -3.126 33.406 1.00 15.19 142 TYR A N 1
ATOM 1026 C CA . TYR A 1 142 ? -1.696 -4.469 33.744 1.00 15.86 142 TYR A CA 1
ATOM 1027 C C . TYR A 1 142 ? -3.221 -4.607 33.854 1.00 16.35 142 TYR A C 1
ATOM 1028 O O . TYR A 1 142 ? -3.799 -5.460 33.167 1.00 15.53 142 TYR A O 1
ATOM 1037 N N . PRO A 1 143 ? -3.914 -3.839 34.704 1.00 16.92 143 PRO A N 1
ATOM 1038 C CA . PRO A 1 143 ? -5.366 -4.070 34.823 1.00 17.43 143 PRO A CA 1
ATOM 1039 C C . PRO A 1 143 ? -6.108 -3.782 33.543 1.00 17.93 143 PRO A C 1
ATOM 1040 O O . PRO A 1 143 ? -7.128 -4.427 33.264 1.00 17.98 143 PRO A O 1
ATOM 1044 N N . VAL A 1 144 ? -5.622 -2.836 32.747 1.00 16.12 144 VAL A N 1
ATOM 1045 C CA . VAL A 1 144 ? -6.293 -2.493 31.502 1.00 16.51 144 VAL A CA 1
ATOM 1046 C C . VAL A 1 144 ? -6.109 -3.590 30.470 1.00 16.95 144 VAL A C 1
ATOM 1047 O O . VAL A 1 144 ? -7.030 -3.898 29.706 1.0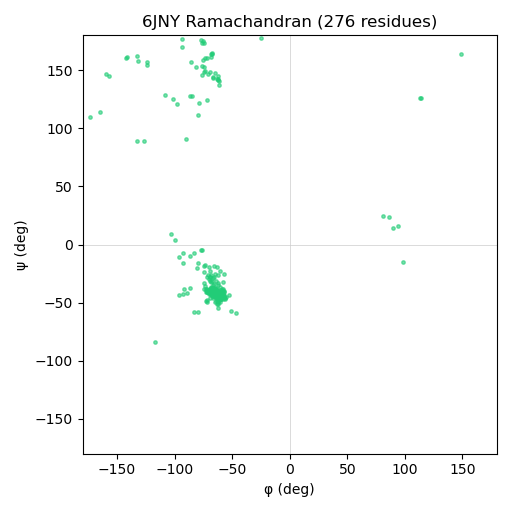0 16.89 144 VAL A O 1
ATOM 1051 N N . LEU A 1 145 ? -4.911 -4.175 30.393 1.00 16.33 145 LEU A N 1
ATOM 1052 C CA . LEU A 1 145 ? -4.703 -5.250 29.432 1.00 15.85 145 LEU A CA 1
ATOM 1053 C C . LEU A 1 145 ? -5.416 -6.516 29.870 1.00 15.84 145 LEU A C 1
ATOM 1054 O O . LEU A 1 145 ? -5.993 -7.226 29.039 1.00 16.73 145 LEU A O 1
ATOM 1059 N N . ASP A 1 146 ? -5.369 -6.828 31.166 1.00 16.92 146 ASP A N 1
ATOM 1060 C CA . ASP A 1 146 ? -6.103 -7.985 31.663 1.00 17.22 146 ASP A CA 1
ATOM 1061 C C . ASP A 1 146 ? -7.586 -7.849 31.352 1.00 18.52 146 ASP A C 1
ATOM 1062 O O . ASP A 1 146 ? -8.218 -8.801 30.887 1.00 20.03 146 ASP A O 1
ATOM 1067 N N . SER A 1 147 ? -8.147 -6.658 31.572 1.00 17.55 147 SER A N 1
ATOM 1068 C CA . SER A 1 147 ? -9.564 -6.476 31.286 1.00 19.19 147 SER A CA 1
ATOM 1069 C C . SER A 1 147 ? -9.823 -6.444 29.789 1.00 20.87 147 SER A C 1
ATOM 1070 O O . SER A 1 147 ? -10.912 -6.832 29.345 1.00 19.18 147 SER A O 1
ATOM 1073 N N . ALA A 1 148 ? -8.844 -6.016 28.990 1.00 17.60 148 ALA A N 1
ATOM 1074 C CA . ALA A 1 148 ? -9.055 -5.987 27.544 1.00 18.18 148 ALA A CA 1
ATOM 1075 C C . ALA A 1 148 ? -9.193 -7.393 26.982 1.00 19.41 148 ALA A C 1
ATOM 1076 O O . ALA A 1 148 ? -10.057 -7.647 26.135 1.00 19.15 148 ALA A O 1
ATOM 1078 N N . PHE A 1 149 ? -8.335 -8.315 27.417 1.00 17.23 149 PHE A N 1
ATOM 1079 C CA . PHE A 1 149 ? -8.460 -9.698 26.969 1.00 19.59 149 PHE A CA 1
ATOM 1080 C C . PHE A 1 149 ? -9.755 -10.320 27.478 1.00 19.75 149 PHE A C 1
ATOM 1081 O O . PHE A 1 149 ? -10.424 -11.063 26.748 1.00 20.20 149 PHE A O 1
ATOM 1089 N N . LYS A 1 150 ? -10.127 -10.034 28.728 1.00 18.84 150 LYS A N 1
ATOM 1090 C CA . LYS A 1 150 ? -11.348 -10.608 29.282 1.00 18.92 150 LYS A CA 1
ATOM 1091 C C . LYS A 1 150 ? -12.580 -10.041 28.596 1.00 19.87 150 LYS A C 1
ATOM 1092 O O . LYS A 1 150 ? -13.563 -10.763 28.383 1.00 23.23 150 LYS A O 1
ATOM 1098 N N . ASN A 1 151 ? -12.540 -8.754 28.240 1.00 20.46 151 ASN A N 1
ATOM 1099 C CA . ASN A 1 151 ? -13.652 -8.147 27.510 1.00 19.84 151 ASN A CA 1
ATOM 1100 C C . ASN A 1 151 ? -13.821 -8.793 26.144 1.00 24.28 151 ASN A C 1
ATOM 1101 O O . ASN A 1 151 ? -14.947 -9.089 25.729 1.00 23.80 151 ASN A O 1
ATOM 1106 N N . ARG A 1 152 ? -12.713 -9.038 25.439 1.00 21.14 152 ARG A N 1
ATOM 1107 C CA . ARG A 1 152 ? -12.799 -9.682 24.133 1.00 22.50 152 ARG A CA 1
ATOM 1108 C C . ARG A 1 152 ? -13.387 -11.081 24.250 1.00 23.09 152 ARG A C 1
ATOM 1109 O O . ARG A 1 152 ? -14.262 -11.465 23.462 1.00 24.38 152 ARG A O 1
ATOM 1117 N N . LYS A 1 153 ? -12.927 -11.848 25.240 1.00 23.56 153 LYS A N 1
ATOM 1118 C CA . LYS A 1 153 ? -13.441 -13.194 25.470 1.00 25.31 153 LYS A CA 1
ATOM 1119 C C . LYS A 1 153 ? -14.937 -13.174 25.738 1.00 29.46 153 LYS A C 1
ATOM 1120 O O . LYS A 1 153 ? -15.682 -14.017 25.219 1.00 29.80 153 LYS A O 1
ATOM 1126 N N . ARG A 1 154 ? -15.396 -12.217 26.545 1.00 27.08 154 ARG A N 1
ATOM 1127 C CA . ARG A 1 154 ? -16.813 -12.158 26.884 1.00 31.34 154 ARG A CA 1
ATOM 1128 C C . ARG A 1 154 ? -17.660 -11.868 25.653 1.00 30.76 154 ARG A C 1
ATOM 1129 O O . ARG A 1 154 ? -18.643 -12.570 25.388 1.00 34.35 154 ARG A O 1
ATOM 1137 N N . VAL A 1 155 ? -17.292 -10.842 24.882 1.00 24.34 155 VAL A N 1
ATOM 1138 C CA . VAL A 1 155 ? -18.145 -10.444 23.764 1.00 30.80 155 VAL A CA 1
ATOM 1139 C C . VAL A 1 155 ? -18.050 -11.426 22.601 1.00 31.30 155 VAL A C 1
ATOM 1140 O O . VAL A 1 155 ? -19.042 -11.654 21.898 1.00 30.74 155 VAL A O 1
ATOM 1144 N N . GLU A 1 156 ? -16.884 -12.025 22.379 1.00 28.69 156 GLU A N 1
ATOM 1145 C CA . GLU A 1 156 ? -16.692 -12.940 21.256 1.00 34.13 156 GLU A CA 1
ATOM 1146 C C . GLU A 1 156 ? -16.701 -14.395 21.722 1.00 34.79 156 GLU A C 1
ATOM 1147 O O . GLU A 1 156 ? -17.514 -14.780 22.571 1.00 35.18 156 GLU A O 1
ATOM 1153 N N . ASN B 1 7 ? -8.589 24.827 -9.495 1.00 30.91 7 ASN B N 1
ATOM 1154 C CA . ASN B 1 7 ? -7.963 25.990 -8.873 1.00 33.28 7 ASN B CA 1
ATOM 1155 C C . ASN B 1 7 ? -8.923 27.178 -8.657 1.00 32.17 7 ASN B C 1
ATOM 1156 O O . ASN B 1 7 ? -9.925 27.337 -9.361 1.00 33.90 7 ASN B O 1
ATOM 1161 N N . LEU B 1 8 ? -8.609 27.992 -7.655 1.00 29.91 8 LEU B N 1
ATOM 1162 C CA . LEU B 1 8 ? -9.397 29.165 -7.313 1.00 27.47 8 LEU B CA 1
ATOM 1163 C C . LEU B 1 8 ? -8.833 30.393 -8.018 1.00 25.68 8 LEU B C 1
ATOM 1164 O O . LEU B 1 8 ? -7.743 30.360 -8.588 1.00 29.47 8 LEU B O 1
ATOM 1169 N N . THR B 1 9 ? -9.582 31.493 -7.967 1.00 23.28 9 THR B N 1
ATOM 1170 C CA . THR B 1 9 ? -8.978 32.756 -8.369 1.00 23.73 9 THR B CA 1
ATOM 1171 C C . THR B 1 9 ? -7.916 33.166 -7.354 1.00 23.68 9 THR B C 1
ATOM 1172 O O . THR B 1 9 ? -7.860 32.661 -6.229 1.00 20.44 9 THR B O 1
ATOM 1176 N N . LYS B 1 10 ? -7.060 34.099 -7.757 1.00 21.60 10 LYS B N 1
ATOM 1177 C CA . LYS B 1 10 ? -6.043 34.589 -6.841 1.00 20.69 10 LYS B CA 1
ATOM 1178 C C . LYS B 1 10 ? -6.686 35.201 -5.607 1.00 20.78 10 LYS B C 1
ATOM 1179 O O . LYS B 1 10 ? -6.251 34.944 -4.480 1.00 18.84 10 LYS B O 1
ATOM 1185 N N . GLU B 1 11 ? -7.742 35.989 -5.802 1.00 20.65 11 GLU B N 1
ATOM 1186 C CA . GLU B 1 11 ? -8.393 36.642 -4.674 1.00 20.09 11 GLU B CA 1
ATOM 1187 C C . GLU B 1 11 ? -9.030 35.619 -3.745 1.00 21.10 11 GLU B C 1
ATOM 1188 O O . GLU B 1 11 ? -8.912 35.731 -2.520 1.00 18.25 11 GLU B O 1
ATOM 1194 N N . GLN B 1 12 ? -9.688 34.600 -4.305 1.00 18.69 12 GLN B N 1
ATOM 1195 C CA . GLN B 1 12 ? -10.288 33.572 -3.460 1.00 16.61 12 GLN B CA 1
ATOM 1196 C C . GLN B 1 12 ? -9.222 32.837 -2.663 1.00 16.42 12 GLN B C 1
ATOM 1197 O O . GLN B 1 12 ? -9.399 32.585 -1.466 1.00 15.45 12 GLN B O 1
ATOM 1203 N N . HIS B 1 13 ? -8.101 32.496 -3.298 1.00 16.95 13 HIS B N 1
ATOM 1204 C CA . HIS B 1 13 ? -7.036 31.805 -2.589 1.00 15.55 13 HIS B CA 1
ATOM 1205 C C . HIS B 1 13 ? -6.481 32.675 -1.473 1.00 16.77 13 HIS B C 1
ATOM 1206 O O . HIS B 1 13 ? -6.256 32.194 -0.354 1.00 16.72 13 HIS B O 1
ATOM 1213 N N . GLU B 1 14 ? -6.278 33.966 -1.742 1.00 17.54 14 GLU B N 1
ATOM 1214 C CA . GLU B 1 14 ? -5.699 34.846 -0.730 1.00 19.02 14 GLU B CA 1
ATOM 1215 C C . GLU B 1 14 ? -6.646 35.013 0.448 1.00 17.51 14 GLU B C 1
ATOM 1216 O O . GLU B 1 14 ? -6.213 35.045 1.608 1.00 17.78 14 GLU B O 1
ATOM 1222 N N . TRP B 1 15 ? -7.940 35.142 0.160 1.00 15.51 15 TRP B N 1
ATOM 1223 C CA . TRP B 1 15 ? -8.951 35.266 1.203 1.00 15.11 15 TRP B CA 1
ATOM 1224 C C . TRP B 1 15 ? -8.980 34.019 2.077 1.00 15.47 15 TRP B C 1
ATOM 1225 O O . TRP B 1 15 ? -8.905 34.108 3.306 1.00 15.44 15 TRP B O 1
ATOM 1236 N N . LEU B 1 16 ? -9.043 32.844 1.459 1.00 14.08 16 LEU B N 1
ATOM 1237 C CA . LEU B 1 16 ? -9.107 31.605 2.232 1.00 14.19 16 LEU B CA 1
ATOM 1238 C C . LEU B 1 16 ? -7.815 31.357 2.998 1.00 12.92 16 LEU B C 1
ATOM 1239 O O . LEU B 1 16 ? -7.851 30.975 4.177 1.00 13.66 16 LEU B O 1
ATOM 1244 N N . ASN B 1 17 ? -6.668 3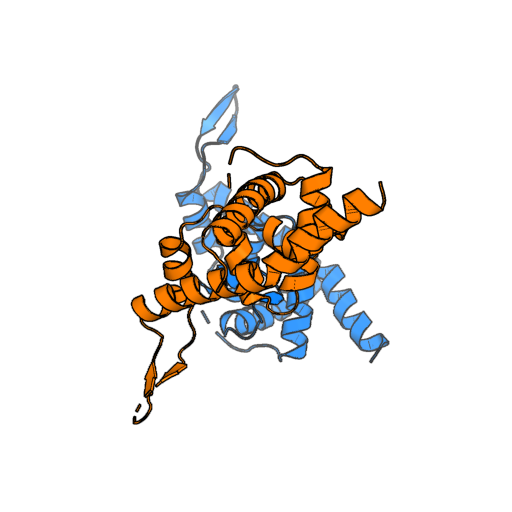1.551 2.352 1.00 14.14 17 ASN B N 1
ATOM 1245 C CA . ASN B 1 17 ? -5.398 31.364 3.034 1.00 13.35 17 ASN B CA 1
ATOM 1246 C C . ASN B 1 17 ? -5.312 32.250 4.268 1.00 14.74 17 ASN B C 1
ATOM 1247 O O . ASN B 1 17 ? -4.840 31.811 5.325 1.00 14.93 17 ASN B O 1
ATOM 1252 N N . GLY B 1 18 ? -5.802 33.485 4.165 1.00 15.45 18 GLY B N 1
ATOM 1253 C CA . GLY B 1 18 ? -5.763 34.378 5.310 1.00 16.24 18 GLY B CA 1
ATOM 1254 C C . GLY B 1 18 ? -6.595 33.856 6.462 1.00 15.89 18 GLY B C 1
ATOM 1255 O O . GLY B 1 18 ? -6.145 33.838 7.616 1.00 16.89 18 GLY B O 1
ATOM 1256 N N . TRP B 1 19 ? -7.820 33.409 6.169 1.00 15.02 19 TRP B N 1
ATOM 1257 C CA . TRP B 1 19 ? -8.668 32.832 7.209 1.00 14.86 19 TRP B CA 1
ATOM 1258 C C . TRP B 1 19 ? -8.047 31.579 7.807 1.00 15.94 19 TRP B C 1
ATOM 1259 O O . TRP B 1 19 ? -8.130 31.355 9.017 1.00 14.72 19 TRP B O 1
ATOM 1270 N N . LEU B 1 20 ? -7.445 30.731 6.977 1.00 14.06 20 LEU B N 1
ATOM 1271 C CA . LEU B 1 20 ? -6.830 29.517 7.508 1.00 13.08 20 LEU B CA 1
ATOM 1272 C C . LEU B 1 20 ? -5.615 29.832 8.374 1.00 14.15 20 LEU B C 1
ATOM 1273 O O . LEU B 1 20 ? -5.318 29.086 9.312 1.00 14.71 20 LEU B O 1
ATOM 1278 N N . GLU B 1 21 ? -4.893 30.914 8.077 1.00 15.74 21 GLU B N 1
ATOM 1279 C CA . GLU B 1 21 ? -3.784 31.296 8.950 1.00 15.12 21 GLU B CA 1
ATOM 1280 C C . GLU B 1 21 ? -4.299 31.747 10.311 1.00 14.62 21 GLU B C 1
ATOM 1281 O O . GLU B 1 21 ? -3.716 31.395 11.348 1.00 17.82 21 GLU B O 1
ATOM 1287 N N . LEU B 1 22 ? -5.387 32.521 10.332 1.00 14.20 22 LEU B N 1
ATOM 1288 C CA . LEU B 1 22 ? -5.959 32.967 11.603 1.00 15.23 22 LEU B CA 1
ATOM 1289 C C . LEU B 1 22 ? -6.533 31.791 12.380 1.00 18.21 22 LEU B C 1
ATOM 1290 O O . LEU B 1 22 ? -6.346 31.688 13.601 1.00 16.93 22 LEU B O 1
ATOM 1295 N N . TRP B 1 23 ? -7.224 30.897 11.683 1.00 14.55 23 TRP B N 1
ATOM 1296 C CA . TRP B 1 23 ? -7.783 29.701 12.298 1.00 14.69 23 TRP B CA 1
ATOM 1297 C C . TRP B 1 23 ? -6.690 28.772 12.805 1.00 14.66 23 TRP B C 1
ATOM 1298 O O . TRP B 1 23 ? -6.800 28.216 13.904 1.00 14.59 23 TRP B O 1
ATOM 1309 N N . GLY B 1 24 ? -5.614 28.595 12.036 1.00 15.03 24 GLY B N 1
ATOM 1310 C CA . GLY B 1 24 ? -4.578 27.676 12.464 1.00 14.44 24 GLY B CA 1
ATOM 1311 C C . GLY B 1 24 ? -3.918 28.120 13.756 1.00 14.70 24 GLY B C 1
ATOM 1312 O O . GLY B 1 24 ? -3.637 27.298 14.629 1.00 16.36 24 GLY B O 1
ATOM 1313 N N . ALA B 1 25 ? -3.691 29.426 13.898 1.00 15.48 25 ALA B N 1
ATOM 1314 C CA . ALA B 1 25 ? -3.119 29.951 15.136 1.00 16.46 25 ALA B CA 1
ATOM 1315 C C . ALA B 1 25 ? -4.090 29.781 16.296 1.00 18.01 25 ALA B C 1
ATOM 1316 O O . ALA B 1 25 ? -3.683 29.485 17.426 1.00 19.59 25 ALA B O 1
ATOM 1318 N N . TRP B 1 26 ? -5.374 29.963 16.033 1.00 16.41 26 TRP B N 1
ATOM 1319 C CA . TRP B 1 26 ? -6.398 29.779 17.056 1.00 15.27 26 TRP B CA 1
ATOM 1320 C C . TRP B 1 26 ? -6.458 28.325 17.513 1.00 18.32 26 TRP B C 1
ATOM 1321 O O . TRP B 1 26 ? -6.530 28.041 18.719 1.00 18.11 26 TRP B O 1
ATOM 1332 N N . VAL B 1 27 ? -6.399 27.385 16.568 1.00 16.66 27 VAL B N 1
ATOM 1333 C CA . VAL B 1 27 ? -6.343 25.965 16.906 1.00 16.03 27 VAL B CA 1
ATOM 1334 C C . VAL B 1 27 ? -5.082 25.651 17.702 1.00 17.28 27 VAL B C 1
ATOM 1335 O O . VAL B 1 27 ? -5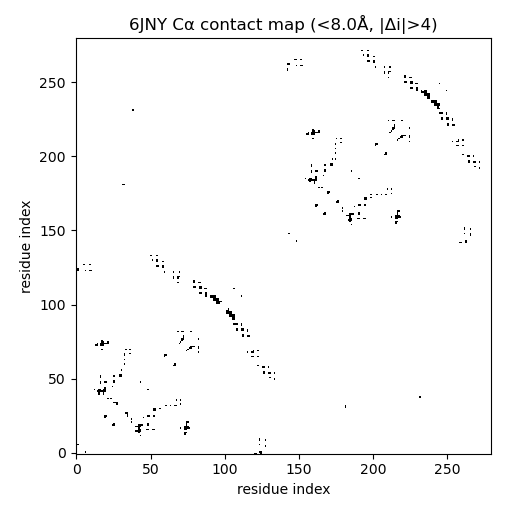.131 24.984 18.744 1.00 18.23 27 VAL B O 1
ATOM 1339 N N . TYR B 1 28 ? -3.933 26.119 17.222 1.00 17.91 28 TYR B N 1
ATOM 1340 C CA . TYR B 1 28 ? -2.670 25.752 17.851 1.00 17.59 28 TYR B CA 1
ATOM 1341 C C . TYR B 1 28 ? -2.564 26.286 19.271 1.00 21.07 28 TYR B C 1
ATOM 1342 O O . TYR B 1 28 ? -1.850 25.697 20.094 1.00 22.65 28 TYR B O 1
ATOM 1351 N N . SER B 1 29 ? -3.267 27.369 19.575 1.00 19.89 29 SER B N 1
ATOM 1352 C CA . SER B 1 29 ? -3.296 27.919 20.919 1.00 18.95 29 SER B CA 1
ATOM 1353 C C . SER B 1 29 ? -4.197 27.121 21.860 1.00 22.74 29 SER B C 1
ATOM 1354 O O . SER B 1 29 ? -4.248 27.434 23.059 1.00 25.49 29 SER B O 1
ATOM 1357 N N . GLY B 1 30 ? -4.903 26.112 21.358 1.00 20.18 30 GLY B N 1
ATOM 1358 C CA . GLY B 1 30 ? -5.680 25.215 22.196 1.00 21.96 30 GLY B CA 1
ATOM 1359 C C . GLY B 1 30 ? -7.139 25.559 22.385 1.00 21.81 30 GLY B C 1
ATOM 1360 O O . GLY B 1 30 ? -7.772 25.002 23.292 1.00 23.43 30 GLY B O 1
ATOM 1361 N N . ARG B 1 31 ? -7.706 26.436 21.561 1.00 18.67 31 ARG B N 1
ATOM 1362 C CA . ARG B 1 31 ? -9.040 26.962 21.824 1.00 17.76 31 ARG B CA 1
ATOM 1363 C C . ARG B 1 31 ? -10.188 26.109 21.287 1.00 21.36 31 ARG B C 1
ATOM 1364 O O . ARG B 1 31 ? -11.343 26.382 21.632 1.00 22.61 31 ARG B O 1
ATOM 1372 N N . LEU B 1 32 ? -9.917 25.090 20.470 1.00 19.89 32 LEU B N 1
ATOM 1373 C CA . LEU B 1 32 ? -10.986 24.251 19.940 1.00 20.15 32 LEU B CA 1
ATOM 1374 C C . LEU B 1 32 ? -11.351 23.136 20.916 1.00 22.32 32 LEU B C 1
ATOM 1375 O O . LEU B 1 32 ? -10.483 22.386 21.371 1.00 22.92 32 LEU B O 1
ATOM 1380 N N . GLU B 1 33 ? -12.643 23.023 21.219 1.00 22.63 33 GLU B N 1
ATOM 1381 C CA . GLU B 1 33 ? -13.116 21.932 22.063 1.00 25.61 33 GLU B CA 1
ATOM 1382 C C . GLU B 1 33 ? -12.824 20.594 21.399 1.00 26.73 33 GLU B C 1
ATOM 1383 O O . GLU B 1 33 ? -13.009 20.428 20.189 1.00 26.58 33 GLU B O 1
ATOM 1389 N N . LYS B 1 34 ? -12.349 19.636 22.202 1.00 29.08 34 LYS B N 1
ATOM 1390 C CA . LYS B 1 34 ? -11.957 18.341 21.653 1.00 28.46 34 LYS B CA 1
ATOM 1391 C C . LYS B 1 34 ? -13.112 17.666 20.923 1.00 27.41 34 LYS B C 1
ATOM 1392 O O . LYS B 1 34 ? -12.895 16.974 19.920 1.00 26.88 34 LYS B O 1
ATOM 1398 N N . ARG B 1 35 ? -14.348 17.889 21.384 1.00 30.46 35 ARG B N 1
ATOM 1399 C CA . ARG B 1 35 ? -15.524 17.249 20.805 1.00 28.15 35 ARG B CA 1
ATOM 1400 C C . ARG B 1 35 ? -15.805 17.696 19.377 1.00 29.85 35 ARG B C 1
ATOM 1401 O O . ARG B 1 35 ? -16.551 17.012 18.668 1.00 30.13 35 ARG B O 1
ATOM 1409 N N . MET B 1 36 ? -15.241 18.825 18.942 1.00 26.32 36 MET B N 1
ATOM 1410 C CA . MET B 1 36 ? -15.568 19.382 17.634 1.00 29.17 36 MET B CA 1
ATOM 1411 C C . MET B 1 36 ? -14.827 18.706 16.491 1.00 26.39 36 MET B C 1
ATOM 1412 O O . MET B 1 36 ? -15.255 18.833 15.341 1.00 27.84 36 MET B O 1
ATOM 1417 N N . SER B 1 37 ? -13.724 18.019 16.771 1.00 24.76 37 SER B N 1
ATOM 1418 C CA . SER B 1 37 ? -12.961 17.354 15.723 1.00 22.67 37 SER B CA 1
ATOM 1419 C C . SER B 1 37 ? -11.988 16.363 16.340 1.00 22.47 37 SER B C 1
ATOM 1420 O O . SER B 1 37 ? -11.059 16.764 17.051 1.00 23.22 37 SER B O 1
ATOM 1423 N N . SER B 1 38 ? -12.198 15.069 16.084 1.00 24.26 38 SER B N 1
ATOM 1424 C CA . SER B 1 38 ? -11.269 14.074 16.608 1.00 24.84 38 SER B CA 1
ATOM 1425 C C . SER B 1 38 ? -9.902 14.190 15.945 1.00 24.21 38 SER B C 1
ATOM 1426 O O . SER B 1 38 ? -8.872 14.053 16.614 1.00 24.37 38 SER B O 1
ATOM 1429 N N . VAL B 1 39 ? -9.868 14.467 14.640 1.00 24.82 39 VAL B N 1
ATOM 1430 C CA . VAL B 1 39 ? -8.591 14.622 13.947 1.00 24.31 39 VAL B CA 1
ATOM 1431 C C . VAL B 1 39 ? -7.796 15.779 14.543 1.00 21.91 39 VAL B C 1
ATOM 1432 O O . VAL B 1 39 ? -6.596 15.659 14.811 1.00 23.50 39 VAL B O 1
ATOM 1436 N N . ILE B 1 40 ? -8.454 16.913 14.772 1.00 22.45 40 ILE B N 1
ATOM 1437 C CA . ILE B 1 40 ? -7.740 18.060 15.323 1.00 20.65 40 ILE B CA 1
ATOM 1438 C C . ILE B 1 40 ? -7.318 17.792 16.761 1.00 22.00 40 ILE B C 1
ATOM 1439 O O . ILE B 1 40 ? -6.210 18.149 17.168 1.00 20.87 40 ILE B O 1
ATOM 1444 N N . ALA B 1 41 ? -8.179 17.141 17.546 1.00 22.51 41 ALA B N 1
ATOM 1445 C CA . ALA B 1 41 ? -7.801 16.780 18.910 1.00 23.00 41 ALA B CA 1
ATOM 1446 C C . ALA B 1 41 ? -6.555 15.903 18.927 1.00 21.93 41 ALA B C 1
ATOM 1447 O O . ALA B 1 41 ? -5.623 16.147 19.703 1.00 24.93 41 ALA B O 1
ATOM 1449 N N . LYS B 1 42 ? -6.515 14.876 18.075 1.00 21.94 42 LYS B N 1
ATOM 1450 C CA . LYS B 1 42 ? -5.348 13.997 18.042 1.00 25.43 42 LYS B CA 1
ATOM 1451 C C . LYS B 1 42 ? -4.096 14.769 17.653 1.00 26.07 42 LYS B C 1
ATOM 1452 O O . LYS B 1 42 ? -3.032 14.602 18.261 1.00 27.06 42 LYS B O 1
ATOM 1458 N N . PHE B 1 43 ? -4.204 15.613 16.625 1.00 25.15 43 PHE B N 1
ATOM 1459 C CA . PHE B 1 43 ? -3.068 16.422 16.207 1.00 24.28 43 PHE B CA 1
ATOM 1460 C C . PHE B 1 43 ? -2.555 17.280 17.358 1.00 25.08 43 PHE B C 1
ATOM 1461 O O . PHE B 1 43 ? -1.339 17.412 17.555 1.00 28.20 43 PHE B O 1
ATOM 1469 N N . MET B 1 44 ? -3.463 17.849 18.146 1.00 23.69 44 MET B N 1
ATOM 1470 C CA . MET B 1 44 ? -3.048 18.735 19.224 1.00 24.82 44 MET B CA 1
ATOM 1471 C C . MET B 1 44 ? -2.439 17.988 20.402 1.00 27.67 44 MET B C 1
ATOM 1472 O O . MET B 1 44 ? -1.741 18.603 21.215 1.00 27.06 44 MET B O 1
ATOM 1477 N N . GLU B 1 45 ? -2.670 16.680 20.507 1.00 27.79 45 GLU B N 1
ATOM 1478 C CA . GLU B 1 45 ? -1.987 15.907 21.537 1.00 30.86 45 GLU B CA 1
ATOM 1479 C C . GLU B 1 45 ? -0.491 15.840 21.272 1.00 33.93 45 GLU B C 1
ATOM 1480 O O . GLU B 1 45 ? 0.302 15.735 22.215 1.00 35.83 45 GLU B O 1
ATOM 1486 N N . SER B 1 46 ? -0.094 15.917 20.008 1.00 35.16 46 SER B N 1
ATOM 1487 C CA . SER B 1 46 ? 1.289 15.733 19.609 1.00 38.42 46 SER B CA 1
ATOM 1488 C C . SER B 1 46 ? 2.047 17.052 19.695 1.00 40.23 46 SER B C 1
ATOM 1489 O O . SER B 1 46 ? 3.123 17.197 19.114 1.00 49.21 46 SER B O 1
ATOM 1492 N N . ARG B 1 55 ? 1.234 35.073 17.253 1.00 38.50 55 ARG B N 1
ATOM 1493 C CA . ARG B 1 55 ? 0.487 34.858 16.020 1.00 35.65 55 ARG B CA 1
ATOM 1494 C C . ARG B 1 55 ? -0.934 35.383 16.144 1.00 32.36 55 ARG B C 1
ATOM 1495 O O . ARG B 1 55 ? -1.655 35.015 17.073 1.00 32.20 55 ARG B O 1
ATOM 1503 N N . PRO B 1 56 ? -1.347 36.239 15.210 1.00 30.68 56 PRO B N 1
ATOM 1504 C CA . PRO B 1 56 ? -2.737 36.707 15.226 1.00 29.30 56 PRO B CA 1
ATOM 1505 C C . PRO B 1 56 ? -3.686 35.538 15.020 1.00 23.27 56 PRO B C 1
ATOM 1506 O O . PRO B 1 56 ? -3.405 34.614 14.255 1.00 22.62 56 PRO B O 1
ATOM 1510 N N . MET B 1 57 ? -4.805 35.570 15.730 1.00 24.15 57 MET B N 1
ATOM 1511 C CA . MET B 1 57 ? -5.812 34.532 15.582 1.00 21.64 57 MET B CA 1
ATOM 1512 C C . MET B 1 57 ? -7.187 35.158 15.434 1.00 23.18 57 MET B C 1
ATOM 1513 O O . MET B 1 57 ? -7.405 36.328 15.759 1.00 23.58 57 MET B O 1
ATOM 1518 N N . CYS B 1 58 ? -8.123 34.357 14.931 1.00 20.89 58 CYS B N 1
ATOM 1519 C CA . CYS B 1 58 ? -9.498 34.810 14.822 1.00 21.41 58 CYS B CA 1
ATOM 1520 C C . CYS B 1 58 ? -10.182 34.795 16.190 1.00 19.01 58 CYS B C 1
ATOM 1521 O O . CYS B 1 58 ? -9.634 34.310 17.184 1.00 22.54 58 CYS B O 1
ATOM 1524 N N . ASN B 1 59 ? -11.403 35.327 16.230 1.00 21.09 59 ASN B N 1
ATOM 1525 C CA . ASN B 1 59 ? -12.198 35.224 17.442 1.00 21.80 59 ASN B CA 1
ATOM 1526 C C . ASN B 1 59 ? -12.746 33.803 17.577 1.00 20.80 59 ASN B C 1
ATOM 1527 O O . ASN B 1 59 ? -12.591 32.961 16.688 1.00 21.66 59 ASN B O 1
ATOM 1532 N N . ASP B 1 60 ? -13.415 33.527 18.696 1.00 21.12 60 ASP B N 1
ATOM 1533 C CA . ASP B 1 60 ? -13.825 32.158 18.982 1.00 19.68 60 ASP B CA 1
ATOM 1534 C C . ASP B 1 60 ? -14.994 31.725 18.107 1.00 20.98 60 ASP B C 1
ATOM 1535 O O . ASP B 1 60 ? -15.076 30.555 17.714 1.00 21.49 60 ASP B O 1
ATOM 1540 N N . ASP B 1 61 ? -15.916 32.641 17.804 1.00 21.98 61 ASP B N 1
ATOM 1541 C CA . ASP B 1 61 ? -17.029 32.288 16.926 1.00 22.48 61 ASP B CA 1
ATOM 1542 C C . ASP B 1 61 ? -16.521 31.891 15.550 1.00 21.99 61 ASP B C 1
ATOM 1543 O O . ASP B 1 61 ? -16.971 30.897 14.969 1.00 21.13 61 ASP B O 1
ATOM 1548 N N . ASP B 1 62 ? -15.589 32.671 15.004 1.00 19.95 62 ASP B N 1
ATOM 1549 C CA . ASP B 1 62 ? -15.033 32.345 13.697 1.00 20.11 62 ASP B CA 1
ATOM 1550 C C . ASP B 1 62 ? -14.184 31.082 13.757 1.00 19.75 62 ASP B C 1
ATOM 1551 O O . ASP B 1 62 ? -14.193 30.277 12.819 1.00 17.95 62 ASP B O 1
ATOM 1556 N N . GLY B 1 63 ? -13.438 30.886 14.845 1.00 17.09 63 GLY B N 1
ATOM 1557 C CA . GLY B 1 63 ? -12.634 29.686 14.951 1.00 17.38 63 GLY B CA 1
ATOM 1558 C C . GLY B 1 63 ? -13.475 28.430 14.966 1.00 18.84 63 GLY B C 1
ATOM 1559 O O . GLY B 1 63 ? -13.121 27.424 14.346 1.00 17.23 63 GLY B O 1
ATOM 1560 N N . MET B 1 64 ? -14.601 28.468 15.678 1.00 18.52 64 MET B N 1
ATOM 1561 C CA . MET B 1 64 ? -15.483 27.313 15.702 1.00 20.15 64 MET B CA 1
ATOM 1562 C C . MET B 1 64 ? -16.130 27.085 14.345 1.00 16.13 64 MET B C 1
ATOM 1563 O O . MET B 1 64 ? -16.237 25.940 13.891 1.00 18.68 64 MET B O 1
ATOM 1568 N N . LEU B 1 65 ? -16.579 28.156 13.692 1.00 16.11 65 LEU B N 1
ATOM 1569 C CA . LEU B 1 65 ? -17.202 28.019 12.382 1.00 15.53 65 LEU B CA 1
ATOM 1570 C C . LEU B 1 65 ? -16.213 27.435 11.383 1.00 16.53 65 LEU B C 1
ATOM 1571 O O . LEU B 1 65 ? -16.548 26.506 10.639 1.00 17.13 65 LEU B O 1
ATOM 1576 N N . ILE B 1 66 ? -14.993 27.978 11.337 1.00 16.41 66 ILE B N 1
ATOM 1577 C CA . ILE B 1 66 ? -14.004 27.456 10.395 1.00 16.48 66 ILE B CA 1
ATOM 1578 C C . ILE B 1 66 ? -13.646 26.015 10.731 1.00 16.11 66 ILE B C 1
ATOM 1579 O O . ILE B 1 66 ? -13.445 25.184 9.835 1.00 14.90 66 ILE B O 1
ATOM 1584 N N . SER B 1 67 ? -13.523 25.693 12.025 1.00 15.64 67 SER B N 1
ATOM 1585 C CA . SER B 1 67 ? -13.206 24.323 12.399 1.00 16.05 67 SER B CA 1
ATOM 1586 C C . SER B 1 67 ? -14.278 23.356 11.919 1.00 14.79 67 SER B C 1
ATOM 1587 O O . SER B 1 67 ? -13.965 22.259 11.440 1.00 16.14 67 SER B O 1
ATOM 1590 N N . GLN B 1 68 ? -15.554 23.731 12.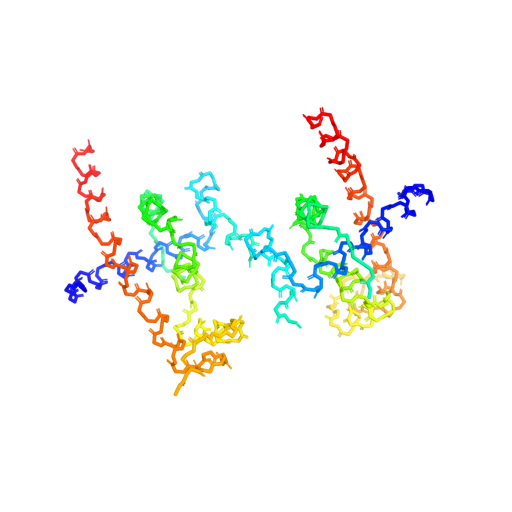074 1.00 15.94 68 GLN B N 1
ATOM 1591 C CA . GLN B 1 68 ? -16.640 22.884 11.589 1.00 19.16 68 GLN B CA 1
ATOM 1592 C C . GLN B 1 68 ? -16.555 22.708 10.078 1.00 17.44 68 GLN B C 1
ATOM 1593 O O . GLN B 1 68 ? -16.759 21.605 9.561 1.00 17.86 68 GLN B O 1
ATOM 1599 N N . VAL B 1 69 ? -16.251 23.787 9.356 1.00 15.85 69 VAL B N 1
ATOM 1600 C CA . VAL B 1 69 ? -16.099 23.692 7.906 1.00 16.16 69 VAL B CA 1
ATOM 1601 C C . VAL B 1 69 ? -14.949 22.764 7.552 1.00 15.92 69 VAL B C 1
ATOM 1602 O O . VAL B 1 69 ? -15.096 21.832 6.752 1.00 16.02 69 VAL B O 1
ATOM 1606 N N . VAL B 1 70 ? -13.769 23.037 8.104 1.00 14.96 70 VAL B N 1
ATOM 1607 C CA . VAL B 1 70 ? -12.594 22.259 7.738 1.00 14.78 70 VAL B CA 1
ATOM 1608 C C . VAL B 1 70 ? -12.803 20.788 8.063 1.00 16.52 70 VAL B C 1
ATOM 1609 O O . VAL B 1 70 ? -12.526 19.912 7.240 1.00 16.10 70 VAL B O 1
ATOM 1613 N N . ASP B 1 71 ? -13.292 20.488 9.266 1.00 15.91 71 ASP B N 1
ATOM 1614 C CA . ASP B 1 71 ? -13.519 19.090 9.614 1.00 17.99 71 ASP B CA 1
ATOM 1615 C C . ASP B 1 71 ? -14.531 18.435 8.678 1.00 18.11 71 ASP B C 1
ATOM 1616 O O . ASP B 1 71 ? -14.342 17.285 8.258 1.00 20.30 71 ASP B O 1
ATOM 1621 N N . SER B 1 72 ? -15.600 19.152 8.329 1.00 17.66 72 SER B N 1
ATOM 1622 C CA . SER B 1 72 ? -16.647 18.563 7.499 1.00 17.82 72 SER B CA 1
ATOM 1623 C C . SER B 1 72 ? -16.186 18.310 6.071 1.00 19.40 72 SER B C 1
ATOM 1624 O O . SER B 1 72 ? -16.790 17.484 5.374 1.00 21.23 72 SER B O 1
ATOM 1627 N N . VAL B 1 73 ? -15.154 19.018 5.614 1.00 18.08 73 VAL B N 1
ATOM 1628 C CA . VAL B 1 73 ? -14.604 18.851 4.272 1.00 17.54 73 VAL B CA 1
ATOM 1629 C C . VAL B 1 73 ? -13.457 17.849 4.270 1.00 18.06 73 VAL B C 1
ATOM 1630 O O . VAL B 1 73 ? -13.356 17.008 3.373 1.00 21.24 73 VAL B O 1
ATOM 1634 N N . MET B 1 74 ? -12.584 17.924 5.271 1.00 16.72 74 MET B N 1
ATOM 1635 C CA . MET B 1 74 ? -11.283 17.268 5.223 1.00 17.60 74 MET B CA 1
ATOM 1636 C C . MET B 1 74 ? -11.248 15.908 5.902 1.00 19.04 74 MET B C 1
ATOM 1637 O O . MET B 1 74 ? -10.254 15.185 5.751 1.00 19.05 74 MET B O 1
ATOM 1642 N N . TYR B 1 75 ? -12.296 15.540 6.645 1.00 18.25 75 TYR B N 1
ATOM 1643 C CA . TYR B 1 75 ? -12.303 14.240 7.307 1.00 19.55 75 TYR B CA 1
ATOM 1644 C C . TYR B 1 75 ? -12.122 13.090 6.320 1.00 20.11 75 TYR B C 1
ATOM 1645 O O . TYR B 1 75 ? -11.630 12.025 6.712 1.00 23.93 75 TYR B O 1
ATOM 1654 N N . ILE B 1 76 ? -12.492 13.282 5.051 1.00 21.00 76 ILE B N 1
ATOM 1655 C CA . ILE B 1 76 ? -12.419 12.192 4.077 1.00 23.41 76 ILE B CA 1
ATOM 1656 C C . ILE B 1 76 ? -10.981 11.825 3.741 1.00 25.97 76 ILE B C 1
ATOM 1657 O O . ILE B 1 76 ? -10.702 10.686 3.352 1.00 28.77 76 ILE B O 1
ATOM 1662 N N . ASP B 1 77 ? -10.050 12.768 3.850 1.00 23.33 77 ASP B N 1
ATOM 1663 C CA . ASP B 1 77 ? -8.667 12.562 3.415 1.00 24.12 77 ASP B CA 1
ATOM 1664 C C . ASP B 1 77 ? -7.787 12.907 4.612 1.00 23.62 77 ASP B C 1
ATOM 1665 O O . ASP B 1 77 ? -7.371 14.059 4.770 1.00 21.82 77 ASP B O 1
ATOM 1670 N N . LYS B 1 78 ? -7.518 11.905 5.456 1.00 26.02 78 LYS B N 1
ATOM 1671 C CA . LYS B 1 78 ? -6.761 12.144 6.680 1.00 25.59 78 LYS B CA 1
ATOM 1672 C C . LYS B 1 78 ? -5.353 12.644 6.385 1.00 25.76 78 LYS B C 1
ATOM 1673 O O . LYS B 1 78 ? -4.802 13.435 7.159 1.00 22.97 78 LYS B O 1
ATOM 1679 N N . LYS B 1 79 ? -4.757 12.199 5.278 1.00 25.69 79 LYS B N 1
ATOM 1680 C CA . LYS B 1 79 ? -3.410 12.644 4.942 1.00 26.96 79 LYS B CA 1
ATOM 1681 C C . LYS B 1 79 ? -3.397 14.133 4.617 1.00 22.47 79 LYS B C 1
ATOM 1682 O O . LYS B 1 79 ? -2.540 14.881 5.105 1.00 23.35 79 LYS B O 1
ATOM 1688 N N . ALA B 1 80 ? -4.351 14.580 3.794 1.00 22.22 80 ALA B N 1
ATOM 1689 C CA . ALA B 1 80 ? -4.457 15.998 3.473 1.00 19.61 80 ALA B CA 1
ATOM 1690 C C . ALA B 1 80 ? -4.805 16.819 4.705 1.00 19.26 80 ALA B C 1
ATOM 1691 O O . ALA B 1 80 ? -4.276 17.922 4.898 1.00 17.43 80 ALA B O 1
ATOM 1693 N N . PHE B 1 81 ? -5.703 16.301 5.548 1.00 18.29 81 PHE B N 1
ATOM 1694 C CA . PHE B 1 81 ? -6.037 16.974 6.799 1.00 19.55 81 PHE B CA 1
ATOM 1695 C C . PHE B 1 81 ? -4.784 17.179 7.646 1.00 18.22 81 PHE B C 1
ATOM 1696 O O . PHE B 1 81 ? -4.552 18.272 8.168 1.00 16.97 81 PHE B O 1
ATOM 1704 N N . GLY B 1 82 ? -3.942 16.143 7.757 1.00 16.97 82 GLY B N 1
ATOM 1705 C CA . GLY B 1 82 ? -2.701 16.285 8.514 1.00 18.75 82 GLY B CA 1
ATOM 1706 C C . GLY B 1 82 ? -1.767 17.335 7.939 1.00 18.02 82 GLY B C 1
ATOM 1707 O O . GLY B 1 82 ? -1.167 18.122 8.677 1.00 19.22 82 GLY B O 1
ATOM 1708 N N . ILE B 1 83 ? -1.635 17.366 6.613 1.00 17.32 83 ILE B N 1
ATOM 1709 C CA . ILE B 1 83 ? -0.762 18.348 5.977 1.00 18.76 83 ILE B CA 1
ATOM 1710 C C . ILE B 1 83 ? -1.305 19.758 6.165 1.00 17.17 83 ILE B C 1
ATOM 1711 O O . ILE B 1 83 ? -0.553 20.698 6.443 1.00 17.45 83 ILE B O 1
ATOM 1716 N N . LEU B 1 84 ? -2.625 19.925 6.036 1.00 15.66 84 LEU B N 1
ATOM 1717 C CA . LEU B 1 84 ? -3.250 21.218 6.297 1.00 16.18 84 LEU B CA 1
ATOM 1718 C C . LEU B 1 84 ? -2.955 21.707 7.714 1.00 16.25 84 LEU B C 1
ATOM 1719 O O . LEU B 1 84 ? -2.641 22.888 7.918 1.00 16.47 84 LEU B O 1
ATOM 1724 N N . LEU B 1 85 ? -3.046 20.811 8.708 1.00 15.80 85 LEU B N 1
ATOM 1725 C CA . LEU B 1 85 ? -2.765 21.194 10.091 1.00 16.06 85 LEU B CA 1
ATOM 1726 C C . LEU B 1 85 ? -1.284 21.516 10.300 1.00 16.06 85 LEU B C 1
ATOM 1727 O O . LEU B 1 85 ? -0.944 22.471 11.013 1.00 17.03 85 LEU B O 1
ATOM 1732 N N . SER B 1 86 ? -0.390 20.747 9.678 1.00 15.96 86 SER B N 1
ATOM 1733 C CA . SER B 1 86 ? 1.032 21.081 9.776 1.00 16.13 86 SER B CA 1
ATOM 1734 C C . SER B 1 86 ? 1.308 22.485 9.245 1.00 16.52 86 SER B C 1
ATOM 1735 O O . SER B 1 86 ? 2.028 23.269 9.872 1.00 17.20 86 SER B O 1
ATOM 1738 N N . TYR B 1 87 ? 0.716 22.833 8.103 1.00 16.42 87 TYR B N 1
ATOM 1739 C CA . TYR B 1 87 ? 0.989 24.121 7.481 1.00 16.06 87 TYR B CA 1
ATOM 1740 C C . TYR B 1 87 ? 0.343 25.274 8.243 1.00 16.81 87 TYR B C 1
ATOM 1741 O O . TYR B 1 87 ? 0.995 26.293 8.509 1.00 18.85 87 TYR B O 1
ATOM 1750 N N . TYR B 1 88 ? -0.946 25.151 8.583 1.00 14.46 88 TYR B N 1
ATOM 1751 C CA . TYR B 1 88 ? -1.664 26.290 9.153 1.00 15.47 88 TYR B CA 1
ATOM 1752 C C . TYR B 1 88 ? -1.634 26.334 10.673 1.00 14.07 88 TYR B C 1
ATOM 1753 O O . TYR B 1 88 ? -1.537 27.420 11.244 1.00 17.17 88 TYR B O 1
ATOM 1762 N N . ALA B 1 89 ? -1.729 25.184 11.336 1.00 16.67 89 ALA B N 1
ATOM 1763 C CA . ALA B 1 89 ? -1.730 25.176 12.796 1.00 16.98 89 ALA B CA 1
ATOM 1764 C C . ALA B 1 89 ? -0.308 25.228 13.352 1.00 18.17 89 ALA B C 1
ATOM 1765 O O . ALA B 1 89 ? 0.052 26.161 14.078 1.00 18.27 89 ALA B O 1
ATOM 1767 N N . HIS B 1 90 ? 0.531 24.251 12.990 1.00 18.04 90 HIS B N 1
ATOM 1768 C CA . HIS B 1 90 ? 1.902 24.267 13.489 1.00 18.75 90 HIS B CA 1
ATOM 1769 C C . HIS B 1 90 ? 2.707 25.402 12.870 1.00 18.45 90 HIS B C 1
ATOM 1770 O O . HIS B 1 90 ? 3.596 25.964 13.522 1.00 21.30 90 HIS B O 1
ATOM 1777 N N . GLY B 1 91 ? 2.395 25.773 11.635 1.00 17.02 91 GLY B N 1
ATOM 1778 C CA . GLY B 1 91 ? 3.144 26.805 10.952 1.00 17.68 91 GLY B CA 1
ATOM 1779 C C . GLY B 1 91 ? 4.379 26.321 10.236 1.00 18.83 91 GLY B C 1
ATOM 1780 O O . GLY B 1 91 ? 5.303 27.117 10.024 1.00 19.40 91 GLY B O 1
ATOM 1781 N N . SER B 1 92 ? 4.430 25.042 9.872 1.00 17.10 92 SER B N 1
ATOM 1782 C CA . SER B 1 92 ? 5.565 24.512 9.125 1.00 15.78 92 SER B CA 1
ATOM 1783 C C . SER B 1 92 ? 5.560 25.034 7.698 1.00 17.57 92 SER B C 1
ATOM 1784 O O . SER B 1 92 ? 4.507 25.221 7.078 1.00 17.59 92 SER B O 1
ATOM 1787 N N . SER B 1 93 ? 6.756 25.234 7.156 1.00 16.47 93 SER B N 1
ATOM 1788 C CA . SER B 1 93 ? 6.853 25.615 5.761 1.00 16.51 93 SER B CA 1
ATOM 1789 C C . SER B 1 93 ? 6.553 24.419 4.859 1.00 17.46 93 SER B C 1
ATOM 1790 O O . SER B 1 93 ? 6.630 23.261 5.273 1.00 16.89 93 SER B O 1
ATOM 1793 N N . LYS B 1 94 ? 6.208 24.716 3.604 1.00 17.82 94 LYS B N 1
ATOM 1794 C CA . LYS B 1 94 ? 5.980 23.638 2.645 1.00 17.06 94 LYS B CA 1
ATOM 1795 C C . LYS B 1 94 ? 7.219 22.764 2.490 1.00 17.76 94 LYS B C 1
ATOM 1796 O O . LYS B 1 94 ? 7.112 21.532 2.406 1.00 16.90 94 LYS B O 1
ATOM 1802 N N . HIS B 1 95 ? 8.405 23.379 2.475 1.00 17.14 95 HIS B N 1
ATOM 1803 C CA . HIS B 1 95 ? 9.627 22.591 2.347 1.00 17.17 95 HIS B CA 1
ATOM 1804 C C . HIS B 1 95 ? 9.803 21.673 3.549 1.00 17.36 95 HIS B C 1
ATOM 1805 O O . HIS B 1 95 ? 10.214 20.514 3.402 1.00 19.32 95 HIS B O 1
ATOM 1812 N N . ALA B 1 96 ? 9.485 22.168 4.752 1.00 16.67 96 ALA B N 1
ATOM 1813 C CA . ALA B 1 96 ? 9.643 21.348 5.950 1.00 17.89 96 ALA B CA 1
ATOM 1814 C C . ALA B 1 96 ? 8.675 20.179 5.930 1.00 17.71 96 ALA B C 1
ATOM 1815 O O . ALA B 1 96 ? 9.045 19.046 6.260 1.00 18.23 96 ALA B O 1
ATOM 1817 N N . ILE B 1 97 ? 7.425 20.439 5.540 1.00 17.57 97 ILE B N 1
ATOM 1818 C CA . ILE B 1 97 ? 6.450 19.361 5.430 1.00 17.80 97 ILE B CA 1
ATOM 1819 C C . ILE B 1 97 ? 6.907 18.334 4.406 1.00 16.55 97 ILE B C 1
ATOM 1820 O O . ILE B 1 97 ? 6.810 17.123 4.634 1.00 16.57 97 ILE B O 1
ATOM 1825 N N . ALA B 1 98 ? 7.408 18.797 3.256 1.00 16.89 98 ALA B N 1
ATOM 1826 C CA . ALA B 1 98 ? 7.818 17.868 2.214 1.00 17.06 98 ALA B CA 1
ATOM 1827 C C . ALA B 1 98 ? 9.042 17.061 2.623 1.00 18.96 98 ALA B C 1
ATOM 1828 O O . ALA B 1 98 ? 9.185 15.905 2.209 1.00 17.90 98 ALA B O 1
ATOM 1830 N N . SER B 1 99 ? 9.935 17.649 3.417 1.00 18.21 99 SER B N 1
ATOM 1831 C CA . SER B 1 99 ? 11.111 16.907 3.862 1.00 17.76 99 SER B CA 1
ATOM 1832 C C . SER B 1 99 ? 10.721 15.738 4.754 1.00 17.87 99 SER B C 1
ATOM 1833 O O . SER B 1 99 ? 11.290 14.644 4.641 1.00 18.14 99 SER B O 1
ATOM 1836 N N . TYR B 1 100 ? 9.756 15.951 5.648 1.00 17.84 100 TYR B N 1
ATOM 1837 C CA . TYR B 1 100 ? 9.287 14.875 6.517 1.00 18.40 100 TYR B CA 1
ATOM 1838 C C . TYR B 1 100 ? 8.519 13.824 5.722 1.00 19.14 100 TYR B C 1
ATOM 1839 O O . TYR B 1 100 ? 8.723 12.616 5.896 1.00 19.81 100 TYR B O 1
ATOM 1848 N N . TYR B 1 101 ? 7.620 14.280 4.854 1.00 17.99 101 TYR B N 1
ATOM 1849 C CA . TYR B 1 101 ? 6.881 13.409 3.949 1.00 19.24 101 TYR B CA 1
ATOM 1850 C C . TYR B 1 101 ? 7.840 12.528 3.152 1.00 19.30 101 TYR B C 1
ATOM 1851 O O . TYR B 1 101 ? 7.637 11.316 3.024 1.00 19.65 101 TYR B O 1
ATOM 1860 N N . HIS B 1 102 ? 8.923 13.116 2.652 1.00 17.19 102 HIS B N 1
ATOM 1861 C CA . HIS B 1 102 ? 9.901 12.350 1.889 1.00 17.98 102 HIS B CA 1
ATOM 1862 C C . HIS B 1 102 ? 10.667 11.385 2.787 1.00 19.11 102 HIS B C 1
ATOM 1863 O O . HIS B 1 102 ? 10.932 10.242 2.393 1.00 19.50 102 HIS B O 1
ATOM 1870 N N . ARG B 1 103 ? 11.017 11.820 4.004 1.00 19.10 103 ARG B N 1
ATOM 1871 C CA . ARG B 1 103 ? 11.758 10.953 4.918 1.00 20.36 103 ARG B CA 1
ATOM 1872 C C . ARG B 1 103 ? 10.990 9.675 5.240 1.00 21.44 103 ARG B C 1
ATOM 1873 O O . ARG B 1 103 ? 11.580 8.591 5.318 1.00 23.04 103 ARG B O 1
ATOM 1881 N N . VAL B 1 104 ? 9.679 9.775 5.439 1.00 19.56 104 VAL B N 1
ATOM 1882 C CA . VAL B 1 104 ? 8.890 8.639 5.904 1.00 21.91 104 VAL B CA 1
ATOM 1883 C C . VAL B 1 104 ? 8.156 7.935 4.765 1.00 22.11 104 VAL B C 1
ATOM 1884 O O . VAL B 1 104 ? 7.395 6.995 5.017 1.00 25.38 104 VAL B O 1
ATOM 1888 N N . ALA B 1 105 ? 8.374 8.358 3.520 1.00 21.50 105 ALA B N 1
ATOM 1889 C CA . ALA B 1 105 ? 7.608 7.830 2.399 1.00 23.27 105 ALA B CA 1
ATOM 1890 C C . ALA B 1 105 ? 7.836 6.330 2.231 1.00 26.43 105 ALA B C 1
ATOM 1891 O O . ALA B 1 105 ? 8.931 5.815 2.466 1.00 30.79 105 ALA B O 1
ATOM 1893 N N . ARG B 1 106 ? 6.776 5.630 1.820 1.00 26.01 106 ARG B N 1
ATOM 1894 C CA . ARG B 1 106 ? 6.854 4.215 1.494 1.00 29.54 106 ARG B CA 1
ATOM 1895 C C . ARG B 1 106 ? 7.400 4.039 0.078 1.00 27.83 106 ARG B C 1
ATOM 1896 O O . ARG B 1 106 ? 7.256 4.926 -0.765 1.00 26.01 106 ARG B O 1
ATOM 1904 N N . PRO B 1 107 ? 8.044 2.911 -0.207 1.00 32.62 107 PRO B N 1
ATOM 1905 C CA . PRO B 1 107 ? 8.415 2.625 -1.596 1.00 31.19 107 PRO B CA 1
ATOM 1906 C C . PRO B 1 107 ? 7.169 2.505 -2.455 1.00 29.53 107 PRO B C 1
ATOM 1907 O O . PRO B 1 107 ? 6.132 2.001 -2.014 1.00 33.76 107 PRO B O 1
ATOM 1911 N N . ARG B 1 108 ? 7.269 3.010 -3.680 1.00 26.04 108 ARG B N 1
ATOM 1912 C CA . ARG B 1 108 ? 6.144 3.078 -4.595 1.00 26.67 108 ARG B CA 1
ATOM 1913 C C . ARG B 1 108 ? 6.495 2.368 -5.888 1.00 24.27 108 ARG B C 1
ATOM 1914 O O . ARG B 1 108 ? 7.666 2.235 -6.250 1.00 23.98 108 ARG B O 1
ATOM 1922 N N . LYS B 1 109 ? 5.452 1.951 -6.599 1.00 23.28 109 LYS B N 1
ATOM 1923 C CA . LYS B 1 109 ? 5.577 1.557 -7.993 1.00 26.28 109 LYS B CA 1
ATOM 1924 C C . LYS B 1 109 ? 5.630 2.817 -8.839 1.00 30.58 109 LYS B C 1
ATOM 1925 O O . LYS B 1 109 ? 4.700 3.630 -8.804 1.00 35.67 109 LYS B O 1
ATOM 1931 N N . MET B 1 110 ? 6.706 2.979 -9.593 1.00 31.08 110 MET B N 1
ATOM 1932 C CA . MET B 1 110 ? 6.832 4.101 -10.505 1.00 33.28 110 MET B CA 1
ATOM 1933 C C . MET B 1 110 ? 6.912 3.567 -11.917 1.00 34.97 110 MET B C 1
ATOM 1934 O O . MET B 1 110 ? 7.843 2.830 -12.233 1.00 34.31 110 MET B O 1
ATOM 1939 N N . GLY B 1 115 ? 10.325 0.648 -18.026 1.00 36.18 115 GLY B N 1
ATOM 1940 C CA . GLY B 1 115 ? 9.408 -0.150 -17.229 1.00 29.73 115 GLY B CA 1
ATOM 1941 C C . GLY B 1 115 ? 9.284 0.317 -15.788 1.00 30.26 115 GLY B C 1
ATOM 1942 O O . GLY B 1 115 ? 9.958 1.261 -15.365 1.00 36.40 115 GLY B O 1
ATOM 1943 N N . GLY B 1 116 ? 8.419 -0.352 -15.028 1.00 26.73 116 GLY B N 1
ATOM 1944 C CA . GLY B 1 116 ? 8.215 0.020 -13.647 1.00 27.59 116 GLY B CA 1
ATOM 1945 C C . GLY B 1 116 ? 9.342 -0.433 -12.738 1.00 26.28 116 GLY B C 1
ATOM 1946 O O . GLY B 1 116 ? 10.053 -1.406 -12.992 1.00 25.73 116 GLY B O 1
ATOM 1947 N N . ARG B 1 117 ? 9.508 0.306 -11.646 1.00 22.97 117 ARG B N 1
ATOM 1948 C CA . ARG B 1 117 ? 10.448 -0.053 -10.598 1.00 24.23 117 ARG B CA 1
ATOM 1949 C C . ARG B 1 117 ? 9.809 0.274 -9.259 1.00 21.73 117 ARG B C 1
ATOM 1950 O O . ARG B 1 117 ? 8.845 1.041 -9.180 1.00 24.67 117 ARG B O 1
ATOM 1958 N N . ILE B 1 118 ? 10.342 -0.331 -8.201 1.00 20.89 118 ILE B N 1
ATOM 1959 C CA . ILE B 1 118 ? 9.977 0.015 -6.831 1.00 20.72 118 ILE B CA 1
ATOM 1960 C C . ILE B 1 118 ? 11.040 0.959 -6.292 1.00 20.98 118 ILE B C 1
ATOM 1961 O O . ILE B 1 118 ? 12.224 0.608 -6.226 1.00 23.27 118 ILE B O 1
ATOM 1966 N N . GLN B 1 119 ? 10.618 2.156 -5.897 1.00 22.21 119 GLN B N 1
ATOM 1967 C CA . GLN B 1 119 ? 11.539 3.211 -5.507 1.00 25.14 119 GLN B CA 1
ATOM 1968 C C . GLN B 1 119 ? 10.780 4.174 -4.608 1.00 24.73 119 GLN B C 1
ATOM 1969 O O . GLN B 1 119 ? 9.580 4.389 -4.802 1.00 24.54 119 GLN B O 1
ATOM 1975 N N . LYS B 1 120 ? 11.467 4.737 -3.619 1.00 25.55 120 LYS B N 1
ATOM 1976 C CA . LYS B 1 120 ? 10.836 5.780 -2.830 1.00 24.38 120 LYS B CA 1
ATOM 1977 C C . LYS B 1 120 ? 10.788 7.068 -3.651 1.00 25.53 120 LYS B C 1
ATOM 1978 O O . LYS B 1 120 ? 11.652 7.305 -4.497 1.00 23.50 120 LYS B O 1
ATOM 1984 N N . PRO B 1 121 ? 9.771 7.900 -3.446 1.00 22.87 121 PRO B N 1
ATOM 1985 C CA . PRO B 1 121 ? 9.672 9.130 -4.234 1.00 21.56 121 PRO B CA 1
ATOM 1986 C C . PRO B 1 121 ? 10.824 10.077 -3.947 1.00 19.78 121 PRO B C 1
ATOM 1987 O O . PRO B 1 121 ? 11.329 10.162 -2.827 1.00 23.45 121 PRO B O 1
ATOM 1991 N N . SER B 1 122 ? 11.217 10.812 -4.981 1.00 20.05 122 SER B N 1
ATOM 1992 C CA . SER B 1 122 ? 12.237 11.832 -4.827 1.00 19.84 122 SER B CA 1
ATOM 1993 C C . SER B 1 122 ? 11.707 12.988 -3.985 1.00 19.95 122 SER B C 1
ATOM 1994 O O . SER B 1 122 ? 10.496 13.172 -3.819 1.00 19.06 122 SER B O 1
ATOM 1997 N N . LEU B 1 123 ? 12.637 13.781 -3.446 1.00 19.61 123 LEU B N 1
ATOM 1998 C CA . LEU B 1 123 ? 12.235 14.978 -2.717 1.00 18.49 123 LEU B CA 1
ATOM 1999 C C . LEU B 1 123 ? 11.465 15.948 -3.613 1.00 18.84 123 LEU B C 1
ATOM 2000 O O . LEU B 1 123 ? 10.479 16.558 -3.175 1.00 18.36 123 LEU B O 1
ATOM 2005 N N . ALA B 1 124 ? 11.877 16.088 -4.874 1.00 20.09 124 ALA B N 1
ATOM 2006 C CA . ALA B 1 124 ? 11.160 16.969 -5.794 1.00 19.49 124 ALA B CA 1
ATOM 2007 C C . ALA B 1 124 ? 9.716 16.518 -5.987 1.00 20.93 124 ALA B C 1
ATOM 2008 O O . ALA B 1 124 ? 8.790 17.344 -5.996 1.00 18.49 124 ALA B O 1
ATOM 2010 N N . THR B 1 125 ? 9.505 15.210 -6.156 1.00 19.15 125 THR B N 1
ATOM 2011 C CA . THR B 1 125 ? 8.150 14.677 -6.250 1.00 17.81 125 THR B CA 1
ATOM 2012 C C . THR B 1 125 ? 7.362 14.975 -4.984 1.00 19.15 125 THR B C 1
ATOM 2013 O O . THR B 1 125 ? 6.192 15.373 -5.048 1.00 18.22 125 THR B O 1
ATOM 2017 N N . CYS B 1 126 ? 7.983 14.801 -3.820 1.00 17.21 126 CYS B N 1
ATOM 2018 C CA . CYS B 1 126 ? 7.262 15.038 -2.573 1.00 16.32 126 CYS B CA 1
ATOM 2019 C C . CYS B 1 126 ? 6.914 16.510 -2.405 1.00 17.91 126 CYS B C 1
ATOM 2020 O O . CYS B 1 126 ? 5.826 16.838 -1.917 1.00 17.85 126 CYS B O 1
ATOM 2023 N N . ARG B 1 127 ? 7.813 17.411 -2.802 1.00 17.14 127 ARG B N 1
ATOM 2024 C CA . ARG B 1 127 ? 7.497 18.837 -2.759 1.00 17.46 127 ARG B CA 1
ATOM 2025 C C . ARG B 1 127 ? 6.314 19.167 -3.655 1.00 17.64 127 ARG B C 1
ATOM 2026 O O . ARG B 1 127 ? 5.423 19.927 -3.256 1.00 18.66 127 ARG B O 1
ATOM 2034 N N . ARG B 1 128 ? 6.283 18.614 -4.871 1.00 16.36 128 ARG B N 1
ATOM 2035 C CA . ARG B 1 128 ? 5.145 18.854 -5.755 1.00 17.36 128 ARG B CA 1
ATOM 2036 C C . ARG B 1 128 ? 3.855 18.310 -5.154 1.00 18.47 128 ARG B C 1
ATOM 2037 O O . ARG B 1 128 ? 2.805 18.963 -5.229 1.00 18.55 128 ARG B O 1
ATOM 2045 N N . GLU B 1 129 ? 3.911 17.123 -4.550 1.00 16.66 129 GLU B N 1
ATOM 2046 C CA . GLU B 1 129 ? 2.699 16.526 -3.988 1.00 16.87 129 GLU B CA 1
ATOM 2047 C C . GLU B 1 129 ? 2.158 17.341 -2.820 1.00 16.99 129 GLU B C 1
ATOM 2048 O O . GLU B 1 129 ? 0.939 17.508 -2.689 1.00 18.56 129 GLU B O 1
ATOM 2054 N N . VAL B 1 130 ? 3.040 17.871 -1.970 1.00 17.41 130 VAL B N 1
ATOM 2055 C CA . VAL B 1 130 ? 2.581 18.694 -0.853 1.00 16.42 130 VAL B CA 1
ATOM 2056 C C . VAL B 1 130 ? 1.897 19.953 -1.370 1.00 17.77 130 VAL B C 1
ATOM 2057 O O . VAL B 1 130 ? 0.838 20.349 -0.870 1.00 17.05 130 VAL B O 1
ATOM 2061 N N . ASP B 1 131 ? 2.478 20.597 -2.386 1.00 18.27 131 ASP B N 1
ATOM 2062 C CA . ASP B 1 131 ? 1.837 21.746 -3.014 1.00 19.15 131 ASP B CA 1
ATOM 2063 C C . ASP B 1 131 ? 0.473 21.365 -3.565 1.00 20.42 131 ASP B C 1
ATOM 2064 O O . ASP B 1 131 ? -0.512 22.090 -3.373 1.00 19.91 131 ASP B O 1
ATOM 2069 N N . GLU B 1 132 ? 0.397 20.221 -4.254 1.00 16.97 132 GLU B N 1
ATOM 2070 C CA . GLU B 1 132 ? -0.864 19.794 -4.865 1.00 17.45 132 GLU B CA 1
ATOM 2071 C C . GLU B 1 132 ? -1.919 19.505 -3.803 1.00 17.31 132 GLU B C 1
ATOM 2072 O O . GLU B 1 132 ? -3.098 19.846 -3.975 1.00 18.29 132 GLU B O 1
ATOM 2078 N N . ILE B 1 133 ? -1.521 18.866 -2.705 1.00 15.64 133 ILE B N 1
ATOM 2079 C CA . ILE B 1 133 ? -2.473 18.528 -1.648 1.00 17.04 133 ILE B CA 1
ATOM 2080 C C . ILE B 1 133 ? -3.018 19.786 -0.998 1.00 16.83 133 ILE B C 1
ATOM 2081 O O . ILE B 1 133 ? -4.231 19.901 -0.761 1.00 17.30 133 ILE B O 1
ATOM 2086 N N . LEU B 1 134 ? -2.147 20.754 -0.706 1.00 16.25 134 LEU B N 1
ATOM 2087 C CA . LEU B 1 134 ? -2.620 22.004 -0.119 1.00 16.66 134 LEU B CA 1
ATOM 2088 C C . LEU B 1 134 ? -3.552 22.738 -1.072 1.00 18.00 134 LEU B C 1
ATOM 2089 O O . LEU B 1 134 ? -4.617 23.212 -0.662 1.00 16.56 134 LEU B O 1
ATOM 2094 N N . ASN B 1 135 ? -3.193 22.803 -2.354 1.00 17.10 135 ASN B N 1
ATOM 2095 C CA . ASN B 1 135 ? -4.028 23.491 -3.340 1.00 18.13 135 ASN B CA 1
ATOM 2096 C C . ASN B 1 135 ? -5.395 22.839 -3.462 1.00 18.36 135 ASN B C 1
ATOM 2097 O O . ASN B 1 135 ? -6.424 23.533 -3.467 1.00 16.70 135 ASN B O 1
ATOM 2102 N N . ALA B 1 136 ? -5.430 21.507 -3.530 1.00 16.77 136 ALA B N 1
ATOM 2103 C CA . ALA B 1 136 ? -6.696 20.788 -3.636 1.00 17.21 136 ALA B CA 1
ATOM 2104 C C . ALA B 1 136 ? -7.545 20.981 -2.388 1.00 18.48 136 ALA B C 1
ATOM 2105 O O . ALA B 1 136 ? -8.776 21.100 -2.474 1.00 18.18 136 ALA B O 1
ATOM 2107 N N . SER B 1 137 ? -6.913 20.998 -1.214 1.00 16.50 137 SER B N 1
ATOM 2108 C CA . SER B 1 137 ? -7.648 21.204 0.028 1.00 17.21 137 SER B CA 1
ATOM 2109 C C . SER B 1 137 ? -8.302 22.583 0.055 1.00 15.61 137 SER B C 1
ATOM 2110 O O . SER B 1 137 ? -9.478 22.720 0.419 1.00 16.00 137 SER B O 1
ATOM 2113 N N . LEU B 1 138 ? -7.560 23.622 -0.329 1.00 15.68 138 LEU B N 1
ATOM 2114 C CA . LEU B 1 138 ? -8.136 24.963 -0.344 1.00 13.97 138 LEU B CA 1
ATOM 2115 C C . LEU B 1 138 ? -9.260 25.066 -1.365 1.00 15.19 138 LEU B C 1
ATOM 2116 O O . LEU B 1 138 ? -10.293 25.692 -1.094 1.00 14.44 138 LEU B O 1
ATOM 2121 N N . PHE B 1 139 ? -9.106 24.419 -2.516 1.00 15.92 139 PHE B N 1
ATOM 2122 C CA . PHE B 1 139 ? -10.177 24.402 -3.504 1.00 14.27 139 PHE B CA 1
ATOM 2123 C C . PHE B 1 139 ? -11.455 23.813 -2.923 1.00 16.89 139 PHE B C 1
ATOM 2124 O O . PHE B 1 139 ? -12.548 24.343 -3.161 1.00 17.15 139 PHE B O 1
ATOM 2132 N N . MET B 1 140 ? -11.338 22.726 -2.151 1.00 15.54 140 MET B N 1
ATOM 2133 C CA . MET B 1 140 ? -12.521 22.083 -1.584 1.00 16.62 140 MET B CA 1
ATOM 2134 C C . MET B 1 140 ? -13.114 22.919 -0.463 1.00 16.20 140 MET B C 1
ATOM 2135 O O . MET B 1 140 ? -14.342 22.996 -0.315 1.00 18.54 140 MET B O 1
ATOM 2140 N N . ILE B 1 141 ? -12.257 23.532 0.356 1.00 15.50 141 ILE B N 1
ATOM 2141 C CA . ILE B 1 141 ? -12.745 24.276 1.512 1.00 14.75 141 ILE B CA 1
ATOM 2142 C C . ILE B 1 141 ? -13.430 25.562 1.085 1.00 15.96 141 ILE B C 1
ATOM 2143 O O . ILE B 1 141 ? -14.451 25.941 1.663 1.00 15.41 141 ILE B O 1
ATOM 2148 N N . TYR B 1 142 ? -12.900 26.244 0.068 1.00 15.34 142 TYR B N 1
ATOM 2149 C CA . TYR B 1 142 ? -13.348 27.582 -0.306 1.00 15.11 142 TYR B CA 1
ATOM 2150 C C . TYR B 1 142 ? -14.870 27.751 -0.388 1.00 18.13 142 TYR B C 1
ATOM 2151 O O . TYR B 1 142 ? -15.420 28.603 0.325 1.00 15.67 142 TYR B O 1
ATOM 2160 N N . PRO B 1 143 ? -15.590 26.997 -1.230 1.00 16.47 143 PRO B N 1
ATOM 2161 C CA . PRO B 1 143 ? -17.036 27.246 -1.341 1.00 16.51 143 PRO B CA 1
ATOM 2162 C C . PRO B 1 143 ? -17.777 26.935 -0.059 1.00 14.51 143 PRO B C 1
ATOM 2163 O O . PRO B 1 143 ? -18.837 27.533 0.204 1.00 18.33 143 PRO B O 1
ATOM 2167 N N . VAL B 1 144 ? -17.259 26.017 0.749 1.00 15.33 144 VAL B N 1
ATOM 2168 C CA . VAL B 1 144 ? -17.940 25.679 2.000 1.00 13.98 144 VAL B CA 1
ATOM 2169 C C . VAL B 1 144 ? -17.753 26.778 3.037 1.00 16.04 144 VAL B C 1
ATOM 2170 O O . VAL B 1 144 ? -18.684 27.100 3.790 1.00 15.53 144 VAL B O 1
ATOM 2174 N N . LEU B 1 145 ? -16.562 27.380 3.104 1.00 14.84 145 LEU B N 1
ATOM 2175 C CA . LEU B 1 145 ? -16.362 28.463 4.058 1.00 15.35 145 LEU B CA 1
ATOM 2176 C C . LEU B 1 145 ? -17.093 29.720 3.619 1.00 15.24 145 LEU B C 1
ATOM 2177 O O . LEU B 1 145 ? -17.680 30.424 4.449 1.00 15.99 145 LEU B O 1
ATOM 2182 N N . ASP B 1 146 ? -17.055 30.036 2.325 1.00 16.42 146 ASP B N 1
ATOM 2183 C CA . ASP B 1 146 ? -17.817 31.173 1.828 1.00 16.76 146 ASP B CA 1
ATOM 2184 C C . ASP B 1 146 ? -19.294 31.016 2.175 1.00 17.38 146 ASP B C 1
ATOM 2185 O O . ASP B 1 146 ? -19.920 31.937 2.713 1.00 19.42 146 ASP B O 1
ATOM 2190 N N . SER B 1 147 ? -19.854 29.836 1.924 1.00 16.52 147 SER B N 1
ATOM 2191 C CA . SER B 1 147 ? -21.266 29.641 2.240 1.00 17.97 147 SER B CA 1
ATOM 2192 C C . SER B 1 147 ? -21.511 29.613 3.742 1.00 19.10 147 SER B C 1
ATOM 2193 O O . SER B 1 147 ? -22.607 29.979 4.193 1.00 18.26 147 SER B O 1
ATOM 2196 N N . ALA B 1 148 ? -20.524 29.196 4.540 1.00 16.96 148 ALA B N 1
ATOM 2197 C CA . ALA B 1 148 ? -20.731 29.169 5.988 1.00 15.38 148 ALA B CA 1
ATOM 2198 C C . ALA B 1 148 ? -20.850 30.574 6.552 1.00 16.86 148 ALA B C 1
ATOM 2199 O O . ALA B 1 148 ? -21.719 30.842 7.400 1.00 16.88 148 ALA B O 1
ATOM 2201 N N . PHE B 1 149 ? -19.987 31.489 6.109 1.00 17.02 149 PHE B N 1
ATOM 2202 C CA . PHE B 1 149 ? -20.112 32.872 6.552 1.00 18.44 149 PHE B CA 1
ATOM 2203 C C . PHE B 1 149 ? -21.434 33.474 6.081 1.00 18.48 149 PHE B C 1
ATOM 2204 O O . PHE B 1 149 ? -22.112 34.180 6.842 1.00 18.70 149 PHE B O 1
ATOM 2212 N N . LYS B 1 150 ? -21.829 33.184 4.838 1.00 18.13 150 LYS B N 1
ATOM 2213 C CA . LYS B 1 150 ? -23.086 33.716 4.316 1.00 19.33 150 LYS B CA 1
ATOM 2214 C C . LYS B 1 150 ? -24.279 33.129 5.056 1.00 19.71 150 LYS B C 1
ATOM 2215 O O . LYS B 1 150 ? -25.249 33.843 5.351 1.00 21.56 150 LYS B O 1
ATOM 2221 N N . ASN B 1 151 ? -24.215 31.840 5.392 1.00 19.82 151 ASN B N 1
ATOM 2222 C CA . ASN B 1 151 ? -25.313 31.214 6.121 1.00 19.82 151 ASN B CA 1
ATOM 2223 C C . ASN B 1 151 ? -25.442 31.797 7.523 1.00 21.40 151 ASN B C 1
ATOM 2224 O O . ASN B 1 151 ? -26.558 31.990 8.019 1.00 23.55 151 ASN B O 1
ATOM 2229 N N . ARG B 1 152 ? -24.315 32.083 8.181 1.00 18.99 152 ARG B N 1
ATOM 2230 C CA . ARG B 1 152 ? -24.387 32.688 9.505 1.00 21.22 152 ARG B CA 1
ATOM 2231 C C . ARG B 1 152 ? -25.048 34.056 9.440 1.00 22.67 152 ARG B C 1
ATOM 2232 O O . ARG B 1 152 ? -25.866 34.401 10.304 1.00 23.39 152 ARG B O 1
ATOM 2240 N N . LYS B 1 153 ? -24.717 34.844 8.414 1.00 23.78 153 LYS B N 1
ATOM 2241 C CA . LYS B 1 153 ? -25.353 36.147 8.241 1.00 26.74 153 LYS B CA 1
ATOM 2242 C C . LYS B 1 153 ? -26.848 36.001 7.965 1.00 29.48 153 LYS B C 1
ATOM 2243 O O . LYS B 1 153 ? -27.656 36.796 8.463 1.00 31.89 153 LYS B O 1
ATOM 2249 N N . ARG B 1 154 ? -27.234 34.985 7.186 1.00 27.44 154 ARG B N 1
ATOM 2250 C CA . ARG B 1 154 ? -28.651 34.705 6.951 1.00 28.66 154 ARG B CA 1
ATOM 2251 C C . ARG B 1 154 ? -29.368 34.387 8.255 1.00 29.08 154 ARG B C 1
ATOM 2252 O O . ARG B 1 154 ? -30.454 34.917 8.530 1.00 31.13 154 ARG B O 1
ATOM 2260 N N . VAL B 1 155 ? -28.771 33.528 9.074 1.00 28.81 155 VAL B N 1
ATOM 2261 C CA . VAL B 1 155 ? -29.427 33.054 10.285 1.00 30.08 155 VAL B CA 1
ATOM 2262 C C . VAL B 1 155 ? -29.491 34.158 11.332 1.00 32.39 155 VAL B C 1
ATOM 2263 O O . VAL B 1 155 ? -30.549 34.416 11.920 1.00 33.87 155 VAL B O 1
ATOM 2267 N N . GLU B 1 156 ? -28.369 34.834 11.572 1.00 31.87 156 GLU B N 1
ATOM 2268 C CA . GLU B 1 156 ? -28.294 35.848 12.625 1.00 33.84 156 GLU B CA 1
ATOM 2269 C C . GLU B 1 156 ? -28.826 37.211 12.171 1.00 35.47 156 GLU B C 1
ATOM 2270 O O . GLU B 1 156 ? -29.582 37.312 11.203 1.00 39.42 156 GLU B O 1
#

Foldseek 3Di:
DDDPVLCVVLVVLLLQLLQVLLVPLDDCVLAVLSVVLNVVHHHDDNVSNSLLSNLLRVQCVVPSVLSNLSSCCRNVNDDLLVVLVVCQVPFDWDFDQDPPGTDTGRDDSVVSSVVSVVSPVVSSVRRRVSSVVSVVVVVVVD/DDDPVLLVVLVVQLLQLLQCLLVPLDDCVLAVLSVVVNVVHHHDDNVSNSLLSNLLRVQCVVPSVLSVLSNVCRNVNDDLLRSLVVCQVPFAFDWDVTDTGRDDSVVSSVVSVVSPVVSSVRSRVSSVVSVVVVVVVD